Protein AF-A0A6N8RBA4-F1 (afdb_monomer)

Sequence (200 aa):
YPRETNPRLAKDNVVYFPNTASCGTATAVSVPCMFSDMPREHYKEELAQHQEGVLDIIQRAGINVLWNDNDGGCKGACDRVPHQNVTALNLPGQCINGECYDEVLFHGLEEYINNLQGDGVIVLHTIGSHGPTYYNRYPPQFRKFTPTCDTNEIQTCSKEQLVNTYDNTLVYVDYIVDKAINLLKEHQDKFTTSLVYLSD

Organism: Escherichia coli (NCBI:txid562)

Secondary structure (DSSP, 8-state):
--S-S-TTTTTTTPPP-SS---S-SSHHHHHHHHTSSS-GGG--HHHHHHS--HHHHHHHTT-EEEEEE-SS--TTTTTTS-EEESGGG--TTTEETTEE-GGGGGTTHHHHHHH--S-EEEEEE--TT-SS-GGGSS-GGG--S-S---SS-GGGS-HHHHHHHHHHHHHHHHHHHHHHHHHHHHTTTT----------

Radius of gyration: 17.67 Å; Cα contacts (8 Å, |Δi|>4): 271; chains: 1; bounding box: 44×35×50 Å

Mean predicted aligned error: 2.71 Å

InterPro domains:
  IPR000917 Sulfatase, N-terminal [PF00884] (1-200)
  IPR017850 Alkaline-phosphatase-like, core domain superfamily [G3DSA:3.40.720.10] (1-200)
  IPR017850 Alkaline-phosphatase-like, core domain superfamily [SSF53649] (8-200)
  IPR040423 Phosphoethanolamine transferase [PTHR30443] (1-200)
  IPR058130 Phosphoethanolamine transferase, C-terminal domain [cd16017] (1-200)

Structure (mmCIF, N/CA/C/O backbone):
data_AF-A0A6N8RBA4-F1
#
_entry.id   AF-A0A6N8RBA4-F1
#
loop_
_atom_site.group_PDB
_atom_site.id
_atom_site.type_symbol
_atom_site.label_atom_id
_atom_site.label_alt_id
_atom_site.label_comp_id
_atom_site.label_asym_id
_atom_site.label_entity_id
_atom_site.label_seq_id
_atom_site.pdbx_PDB_ins_code
_atom_site.Cartn_x
_atom_site.Cartn_y
_atom_site.Cartn_z
_atom_site.occupancy
_atom_site.B_iso_or_equiv
_atom_site.auth_seq_id
_atom_site.auth_comp_id
_atom_site.auth_asym_id
_atom_site.auth_atom_id
_atom_site.pdbx_PDB_model_num
ATOM 1 N N . TYR A 1 1 ? 6.307 -19.235 -6.650 1.00 92.00 1 TYR A N 1
ATOM 2 C CA . TYR A 1 1 ? 7.234 -18.222 -7.186 1.00 92.00 1 TYR A CA 1
ATOM 3 C C . TYR A 1 1 ? 8.638 -18.540 -6.655 1.00 92.00 1 TYR A C 1
ATOM 5 O O . TYR A 1 1 ? 8.717 -18.877 -5.483 1.00 92.00 1 TYR A O 1
ATOM 13 N N . PRO A 1 2 ? 9.696 -18.602 -7.492 1.00 94.69 2 PRO A N 1
ATOM 14 C CA . PRO A 1 2 ? 10.969 -19.242 -7.120 1.00 94.69 2 PRO A CA 1
ATOM 15 C C . PRO A 1 2 ? 11.991 -18.339 -6.407 1.00 94.69 2 PRO A C 1
ATOM 17 O O . PRO A 1 2 ? 12.973 -18.858 -5.886 1.00 94.69 2 PRO A O 1
ATOM 20 N N . ARG A 1 3 ? 11.811 -17.012 -6.419 1.00 97.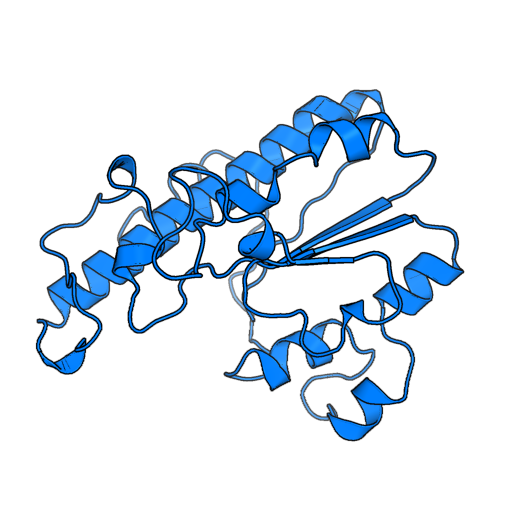38 3 ARG A N 1
ATOM 21 C CA . ARG A 1 3 ? 12.713 -16.064 -5.745 1.00 97.38 3 ARG A CA 1
ATOM 22 C C . ARG A 1 3 ? 12.170 -15.729 -4.357 1.00 97.38 3 ARG A C 1
ATOM 24 O O . ARG A 1 3 ? 10.961 -15.718 -4.146 1.00 97.38 3 ARG A O 1
ATOM 31 N N . GLU A 1 4 ? 13.064 -15.440 -3.421 1.00 96.12 4 GLU A N 1
ATOM 32 C CA . GLU A 1 4 ? 12.705 -15.063 -2.052 1.00 96.12 4 GLU A CA 1
ATOM 33 C C . GLU A 1 4 ? 12.344 -13.568 -1.992 1.00 96.12 4 GLU A C 1
ATOM 35 O O . GLU A 1 4 ? 13.164 -12.725 -1.636 1.00 96.12 4 GLU A O 1
ATOM 40 N N . THR A 1 5 ? 11.123 -13.224 -2.409 1.00 98.19 5 THR A N 1
ATOM 41 C CA . THR A 1 5 ? 10.611 -11.840 -2.378 1.00 98.19 5 THR A CA 1
ATOM 42 C C . THR A 1 5 ? 9.957 -11.455 -1.057 1.00 98.19 5 THR A C 1
ATOM 44 O O . THR A 1 5 ? 9.697 -10.279 -0.843 1.00 98.19 5 THR A O 1
ATOM 47 N N . ASN A 1 6 ? 9.706 -12.418 -0.168 1.00 97.31 6 ASN A N 1
ATOM 48 C CA . ASN A 1 6 ? 9.100 -12.210 1.148 1.00 97.31 6 ASN A CA 1
ATOM 49 C C . ASN A 1 6 ? 9.911 -12.837 2.310 1.00 97.31 6 ASN A C 1
ATOM 51 O O . ASN A 1 6 ? 9.374 -13.634 3.087 1.00 97.31 6 ASN A O 1
ATOM 55 N N . PRO A 1 7 ? 11.220 -12.531 2.429 1.00 97.00 7 PRO A N 1
ATOM 56 C CA . PRO A 1 7 ? 12.115 -13.176 3.396 1.00 97.00 7 PRO A CA 1
ATOM 57 C C . PRO A 1 7 ? 11.769 -12.913 4.872 1.00 97.00 7 PRO A C 1
ATOM 59 O O . PRO A 1 7 ? 12.229 -13.664 5.739 1.00 97.00 7 PRO A O 1
ATOM 62 N N . ARG A 1 8 ? 11.030 -11.840 5.197 1.00 97.69 8 ARG A N 1
ATOM 63 C CA . ARG A 1 8 ? 10.613 -11.539 6.579 1.00 97.69 8 ARG A CA 1
ATOM 64 C C . ARG A 1 8 ? 9.319 -12.252 6.911 1.00 97.69 8 ARG A C 1
ATOM 66 O O . ARG A 1 8 ? 9.304 -13.031 7.859 1.00 97.69 8 ARG A O 1
ATOM 73 N N . LEU A 1 9 ? 8.305 -12.121 6.056 1.00 96.94 9 LEU A N 1
ATOM 74 C CA . LEU A 1 9 ? 7.016 -12.782 6.258 1.00 96.94 9 LEU A CA 1
ATOM 75 C C . LEU A 1 9 ? 7.130 -14.310 6.249 1.00 96.94 9 LEU A C 1
ATOM 77 O O . LEU A 1 9 ? 6.339 -14.979 6.900 1.00 96.94 9 LEU A O 1
ATOM 81 N N . ALA A 1 10 ? 8.130 -14.881 5.569 1.00 95.25 10 ALA A N 1
ATOM 82 C CA . ALA A 1 10 ? 8.431 -16.313 5.648 1.00 95.25 10 ALA A CA 1
ATOM 83 C C . ALA A 1 10 ? 8.860 -16.783 7.056 1.00 95.25 10 ALA A C 1
ATOM 85 O O . ALA A 1 10 ? 8.836 -17.981 7.339 1.00 95.25 10 ALA A O 1
ATOM 86 N N . LYS A 1 11 ? 9.289 -15.857 7.923 1.00 95.12 11 LYS A N 1
ATOM 87 C CA . LYS A 1 11 ? 9.672 -16.104 9.323 1.00 95.12 11 LYS A CA 1
ATOM 88 C C . LYS A 1 11 ? 8.569 -15.710 10.298 1.00 95.12 11 LYS A C 1
ATOM 90 O O . LYS A 1 11 ? 8.560 -16.209 11.422 1.00 95.12 11 LYS A O 1
ATOM 95 N N . ASP A 1 12 ? 7.660 -14.834 9.883 1.00 90.25 12 ASP A N 1
ATOM 96 C CA . ASP A 1 12 ? 6.448 -14.556 10.635 1.00 90.25 12 ASP A CA 1
ATOM 97 C C . ASP A 1 12 ? 5.459 -15.720 10.502 1.00 90.25 12 ASP A C 1
ATOM 99 O O . ASP A 1 12 ? 5.331 -16.360 9.461 1.00 90.25 12 ASP A O 1
ATOM 103 N N . ASN A 1 13 ? 4.719 -16.003 11.573 1.00 87.88 13 ASN A N 1
ATOM 104 C CA . ASN A 1 13 ? 3.683 -17.038 11.585 1.00 87.88 13 ASN A CA 1
ATOM 105 C C . ASN A 1 13 ? 2.392 -16.536 10.904 1.00 87.88 13 ASN A C 1
ATOM 107 O O . ASN A 1 13 ? 1.333 -16.474 11.531 1.00 87.88 13 ASN A O 1
ATOM 111 N N . VAL A 1 14 ? 2.497 -16.098 9.646 1.00 94.81 14 VAL A N 1
ATOM 112 C CA . VAL A 1 14 ? 1.386 -15.528 8.873 1.00 94.81 14 VAL A CA 1
ATOM 113 C C . VAL A 1 14 ? 0.521 -16.608 8.232 1.00 94.81 14 VAL A C 1
ATOM 115 O O . VAL A 1 14 ? 0.998 -17.663 7.813 1.00 94.81 14 VAL A O 1
ATOM 118 N N . VAL A 1 15 ? -0.770 -16.312 8.094 1.00 96.88 15 VAL A N 1
ATOM 119 C CA . VAL A 1 15 ? -1.691 -17.129 7.298 1.00 96.88 15 VAL A CA 1
ATOM 120 C C . VAL A 1 15 ? -1.706 -16.592 5.871 1.00 96.88 15 VAL A C 1
ATOM 122 O O . VAL A 1 15 ? -2.072 -15.443 5.636 1.00 96.88 15 VAL A O 1
ATOM 125 N N . TYR A 1 16 ? -1.312 -17.432 4.915 1.00 95.19 16 TYR A N 1
ATOM 126 C CA . TYR A 1 16 ? -1.309 -17.095 3.494 1.00 95.19 16 TYR A CA 1
ATOM 127 C C . TYR A 1 16 ? -2.542 -17.662 2.784 1.00 95.19 16 TYR A C 1
ATOM 129 O O . TYR A 1 16 ? -2.864 -18.844 2.923 1.00 95.19 16 TYR A O 1
ATOM 137 N N . PHE A 1 17 ? -3.197 -16.827 1.977 1.00 96.88 17 PHE A N 1
ATOM 138 C CA . PHE A 1 17 ? -4.353 -17.197 1.165 1.00 96.88 17 PHE A CA 1
ATOM 139 C C . PHE A 1 17 ? -3.925 -17.306 -0.310 1.00 96.88 17 PHE A C 1
ATOM 141 O O . PHE A 1 17 ? -3.845 -16.288 -0.993 1.00 96.88 17 PHE A O 1
ATOM 148 N N . PRO A 1 18 ? -3.635 -18.517 -0.829 1.00 94.81 18 PRO A N 1
ATOM 149 C CA . PRO A 1 18 ? -3.075 -18.690 -2.176 1.00 94.81 18 PRO A CA 1
ATOM 150 C C . PRO A 1 18 ? -4.083 -18.465 -3.310 1.00 94.81 18 PRO A C 1
ATOM 152 O O . PRO A 1 18 ? -3.683 -18.305 -4.458 1.00 94.81 18 PRO A O 1
ATOM 155 N N . ASN A 1 19 ? -5.382 -18.496 -3.000 1.00 96.81 19 ASN A N 1
ATOM 156 C CA . ASN A 1 19 ? -6.466 -18.405 -3.975 1.00 96.81 19 ASN A CA 1
ATOM 157 C C . ASN A 1 19 ? -7.300 -17.153 -3.700 1.00 96.81 19 ASN A C 1
ATOM 159 O O . ASN A 1 19 ? -8.379 -17.231 -3.114 1.00 96.81 19 ASN A O 1
ATOM 163 N N . THR A 1 20 ? -6.779 -16.000 -4.103 1.00 96.06 20 THR A N 1
ATOM 164 C CA . THR A 1 20 ? -7.435 -14.696 -3.968 1.00 96.06 20 THR A CA 1
ATOM 165 C C . THR A 1 20 ? -7.491 -13.997 -5.322 1.00 96.06 20 THR A C 1
ATOM 167 O O . THR A 1 20 ? -6.645 -14.215 -6.189 1.00 96.06 20 THR A O 1
ATOM 170 N N . ALA A 1 21 ? -8.529 -13.191 -5.527 1.00 97.00 21 ALA A N 1
ATOM 171 C CA . ALA A 1 21 ? -8.721 -12.404 -6.737 1.00 97.00 21 ALA A CA 1
ATOM 172 C C . ALA A 1 21 ? -9.244 -11.020 -6.357 1.00 97.00 21 ALA A C 1
ATOM 174 O O . ALA A 1 21 ? -10.076 -10.901 -5.456 1.00 97.00 21 ALA A O 1
ATOM 175 N N . SER A 1 22 ? -8.760 -9.997 -7.053 1.00 97.50 22 SER A N 1
ATOM 176 C CA . SER A 1 22 ? -9.191 -8.617 -6.870 1.00 97.50 22 SER A CA 1
ATOM 177 C C . SER A 1 22 ? -10.611 -8.378 -7.394 1.00 97.50 22 SER A C 1
ATOM 179 O O . SER A 1 22 ? -11.145 -9.127 -8.225 1.00 97.50 22 SER A O 1
ATOM 181 N N . CYS A 1 23 ? -11.227 -7.290 -6.923 1.00 95.56 23 CYS A N 1
ATOM 182 C CA . CYS A 1 23 ? -12.476 -6.786 -7.489 1.00 95.56 23 CYS A CA 1
ATOM 183 C C . CYS A 1 23 ? -12.288 -6.305 -8.938 1.00 95.56 23 CYS A C 1
ATOM 185 O O . CYS A 1 23 ? -13.117 -6.598 -9.800 1.00 95.56 23 CYS A O 1
ATOM 187 N N . GLY A 1 24 ? -11.201 -5.580 -9.209 1.00 95.69 24 GLY A N 1
ATOM 188 C CA . GLY A 1 24 ? -10.881 -5.014 -10.514 1.00 95.69 24 GLY A CA 1
ATOM 189 C C . GLY A 1 24 ? -9.382 -5.037 -10.804 1.00 95.69 24 GLY A C 1
ATOM 190 O O . GLY A 1 24 ? -8.616 -5.754 -10.171 1.00 95.69 24 GLY A O 1
ATOM 191 N N . THR A 1 25 ? -8.963 -4.270 -11.807 1.00 96.06 25 THR A N 1
ATOM 192 C CA . THR A 1 25 ? -7.551 -4.155 -12.226 1.00 96.06 25 THR A CA 1
ATOM 193 C C . THR A 1 25 ? -7.039 -2.719 -12.135 1.00 96.06 25 THR A C 1
ATOM 195 O O . THR A 1 25 ? -6.064 -2.362 -12.792 1.00 96.06 25 THR A O 1
ATOM 198 N N . ALA A 1 26 ? -7.765 -1.867 -11.415 1.00 95.50 26 ALA A N 1
ATOM 199 C CA . ALA A 1 26 ? -7.447 -0.465 -11.220 1.00 95.50 26 ALA A CA 1
ATOM 200 C C . ALA A 1 26 ? -7.889 -0.058 -9.820 1.00 95.50 26 ALA A C 1
ATOM 202 O O . ALA A 1 26 ? -9.012 -0.366 -9.414 1.00 95.50 26 ALA A O 1
ATOM 203 N N . THR A 1 27 ? -7.051 0.710 -9.135 1.00 94.06 27 THR A N 1
ATOM 204 C CA . THR A 1 27 ? -7.286 1.176 -7.766 1.00 94.06 27 THR A CA 1
ATOM 205 C C . THR A 1 27 ? -8.629 1.888 -7.616 1.00 94.06 27 THR A C 1
ATOM 207 O O . THR A 1 27 ? -9.357 1.645 -6.660 1.00 94.06 27 THR A O 1
ATOM 210 N N . ALA A 1 28 ? -9.014 2.704 -8.607 1.00 94.88 28 ALA A N 1
ATOM 211 C CA . ALA A 1 28 ? -10.299 3.411 -8.634 1.00 94.88 28 ALA A CA 1
ATOM 212 C C . ALA A 1 28 ? -11.530 2.480 -8.614 1.00 94.88 28 ALA A C 1
ATOM 214 O O . ALA A 1 28 ? -12.600 2.892 -8.183 1.00 94.88 28 ALA A O 1
ATOM 215 N N . VAL A 1 29 ? -11.379 1.225 -9.048 1.00 95.25 29 VAL A N 1
ATOM 216 C CA . VAL A 1 29 ? -12.437 0.205 -9.005 1.00 95.25 29 VAL A CA 1
ATOM 217 C C . VAL A 1 29 ? -12.282 -0.678 -7.771 1.00 95.25 29 VAL A C 1
ATOM 219 O O . VAL A 1 29 ? -13.249 -0.924 -7.052 1.00 95.25 29 VAL A O 1
ATOM 222 N N . SER A 1 30 ? -11.068 -1.172 -7.528 1.00 97.56 30 SER A N 1
ATOM 223 C CA . SER A 1 30 ? -10.809 -2.172 -6.497 1.00 97.56 30 SER A CA 1
ATOM 224 C C . SER A 1 30 ? -10.957 -1.627 -5.082 1.00 97.56 30 SER A C 1
ATOM 226 O O . SER A 1 30 ? -11.578 -2.297 -4.257 1.00 97.56 30 SER A O 1
ATOM 228 N N . VAL A 1 31 ? -10.446 -0.421 -4.801 1.00 97.94 31 VAL A N 1
ATOM 229 C CA . VAL A 1 31 ? -10.492 0.161 -3.450 1.00 97.94 31 VAL A CA 1
ATOM 230 C C . VAL A 1 31 ? -11.934 0.417 -3.005 1.00 97.94 31 VAL A C 1
ATOM 232 O O . VAL A 1 31 ? -12.330 -0.123 -1.975 1.00 97.94 31 VAL A O 1
ATOM 235 N N . PRO A 1 32 ? -12.799 1.121 -3.755 1.00 97.31 32 PRO A N 1
ATOM 236 C CA . PRO A 1 32 ? -14.159 1.326 -3.265 1.00 97.31 32 PRO A CA 1
ATOM 237 C C . PRO A 1 32 ? -14.971 0.020 -3.246 1.00 97.31 32 PRO A C 1
ATOM 239 O O . PRO A 1 32 ? -15.822 -0.145 -2.377 1.00 97.31 32 PRO A O 1
ATOM 242 N N . CYS A 1 33 ? -14.675 -0.948 -4.126 1.00 98.00 33 CYS A N 1
ATOM 243 C CA . CYS A 1 33 ? -15.303 -2.273 -4.090 1.00 98.00 33 CYS A CA 1
ATOM 244 C C . CYS A 1 33 ? -14.999 -3.038 -2.799 1.00 98.00 33 CYS A C 1
ATOM 246 O O . CYS A 1 33 ? -15.934 -3.493 -2.141 1.00 98.00 33 CYS A O 1
ATOM 248 N N . MET A 1 34 ? -13.726 -3.147 -2.399 1.00 97.38 34 MET A N 1
ATOM 249 C CA . MET A 1 34 ? -13.339 -3.924 -1.211 1.00 97.38 34 MET A CA 1
ATOM 250 C C . MET A 1 34 ? -13.846 -3.323 0.109 1.00 97.38 34 MET A C 1
ATOM 252 O O . MET A 1 34 ? -13.993 -4.049 1.088 1.00 97.38 34 MET A O 1
ATOM 256 N N . PHE A 1 35 ? -14.129 -2.016 0.133 1.00 97.94 35 PHE A N 1
ATOM 257 C CA . PHE A 1 35 ? -14.721 -1.330 1.285 1.00 97.94 35 PHE A CA 1
ATOM 258 C C . PHE A 1 35 ? -16.253 -1.199 1.196 1.00 97.94 35 PHE A C 1
ATOM 260 O O . PHE A 1 35 ? -16.872 -0.683 2.129 1.00 97.94 35 PHE A O 1
ATOM 267 N N . SER A 1 36 ? -16.878 -1.671 0.113 1.00 97.44 36 SER A N 1
ATOM 268 C CA . SER A 1 36 ? -18.338 -1.714 -0.040 1.00 97.44 36 SER A CA 1
ATOM 269 C C . SER A 1 36 ? -18.948 -2.997 0.538 1.00 97.44 36 SER A C 1
ATOM 271 O O . SER A 1 36 ? -18.246 -3.941 0.894 1.00 97.44 36 SER A O 1
ATOM 273 N N . ASP A 1 37 ? -20.277 -3.051 0.596 1.00 95.38 37 ASP A N 1
ATOM 274 C CA . ASP A 1 37 ? -21.047 -4.260 0.904 1.00 95.38 37 ASP A CA 1
ATOM 275 C C . ASP A 1 37 ? -21.366 -5.111 -0.345 1.00 95.38 37 ASP A C 1
ATOM 277 O O . ASP A 1 37 ? -22.054 -6.132 -0.252 1.00 95.38 37 ASP A O 1
ATOM 281 N N . MET A 1 38 ? -20.876 -4.707 -1.523 1.00 96.81 38 MET A N 1
ATOM 282 C CA . MET A 1 38 ? -21.200 -5.345 -2.795 1.00 96.81 38 MET A CA 1
ATOM 283 C C . MET A 1 38 ? -20.166 -6.412 -3.174 1.00 96.81 38 MET A C 1
ATOM 285 O O . MET A 1 38 ? -18.966 -6.135 -3.204 1.00 96.81 38 MET A O 1
ATOM 289 N N . PRO A 1 39 ? -20.595 -7.624 -3.572 1.00 95.75 39 PRO A N 1
ATOM 290 C CA . PRO A 1 39 ? -19.689 -8.582 -4.188 1.00 95.75 39 PRO A CA 1
ATOM 291 C C . PRO A 1 39 ? -19.252 -8.088 -5.572 1.00 95.75 39 PRO A C 1
ATOM 293 O O . PRO A 1 39 ? -20.011 -7.415 -6.271 1.00 95.75 39 PRO A O 1
ATOM 296 N N . ARG A 1 40 ? -18.060 -8.509 -6.015 1.00 95.50 40 ARG A N 1
ATOM 297 C CA . ARG A 1 40 ? -17.453 -8.124 -7.304 1.00 95.50 40 ARG A CA 1
ATOM 298 C C . ARG A 1 40 ? -18.422 -8.154 -8.493 1.00 95.50 40 ARG A C 1
ATOM 300 O O . ARG A 1 40 ? -18.436 -7.227 -9.291 1.00 95.50 40 ARG A O 1
ATOM 307 N N . GLU A 1 41 ? -19.230 -9.207 -8.620 1.00 96.50 41 GLU A N 1
ATOM 308 C CA . GLU A 1 41 ? -20.160 -9.391 -9.752 1.00 96.50 41 GLU A CA 1
ATOM 309 C C . GLU A 1 41 ? -21.308 -8.368 -9.791 1.00 96.50 41 GLU A C 1
ATOM 311 O O . GLU A 1 41 ? -21.966 -8.207 -10.820 1.00 96.50 41 GLU A O 1
ATOM 316 N N . HIS A 1 42 ? -21.567 -7.681 -8.678 1.00 95.94 42 HIS A N 1
ATOM 317 C CA . HIS A 1 42 ? -22.654 -6.713 -8.533 1.00 95.94 42 HIS A CA 1
ATOM 318 C C . HIS A 1 42 ? -22.171 -5.334 -8.081 1.00 95.94 42 HIS A C 1
ATOM 320 O O . HIS A 1 42 ? -22.999 -4.474 -7.782 1.00 95.94 42 HIS A O 1
ATOM 326 N N . TYR A 1 43 ? -20.856 -5.114 -8.061 1.00 97.31 43 TYR A N 1
ATOM 327 C CA . TYR A 1 43 ? -20.273 -3.831 -7.712 1.00 97.31 43 TYR A CA 1
ATOM 328 C C . TYR A 1 43 ? -20.719 -2.739 -8.693 1.00 97.31 43 TYR A C 1
ATOM 330 O O . TYR A 1 43 ? -20.658 -2.905 -9.915 1.00 97.31 43 TYR A O 1
ATOM 338 N N . LYS A 1 44 ? -21.168 -1.608 -8.143 1.00 96.12 44 LYS A N 1
ATOM 339 C CA . LYS A 1 44 ? -21.574 -0.414 -8.889 1.00 96.12 44 LYS A CA 1
ATOM 340 C C . LYS A 1 44 ? -20.899 0.805 -8.281 1.00 96.12 44 LYS A C 1
ATOM 342 O O . LYS A 1 44 ? -21.229 1.194 -7.165 1.00 96.12 44 LYS A O 1
ATOM 347 N N . GLU A 1 45 ? -20.001 1.422 -9.038 1.00 92.69 45 GLU A N 1
ATOM 348 C CA . GLU A 1 45 ? -19.208 2.569 -8.583 1.00 92.69 45 GLU A CA 1
ATOM 349 C C . GLU A 1 45 ? -20.079 3.739 -8.107 1.00 92.69 45 GLU A C 1
ATOM 351 O O . GLU A 1 45 ? -19.900 4.224 -6.993 1.00 92.69 45 GLU A O 1
ATOM 356 N N . GLU A 1 46 ? -21.084 4.131 -8.897 1.00 93.25 46 GLU A N 1
ATOM 357 C CA . GLU A 1 46 ? -22.002 5.214 -8.521 1.00 93.25 46 GLU A CA 1
ATOM 358 C C . GLU A 1 46 ? -22.713 4.921 -7.197 1.00 93.25 46 GLU A C 1
ATOM 360 O O . GLU A 1 46 ? -22.858 5.810 -6.362 1.00 93.25 46 GLU A O 1
ATOM 365 N N . LEU A 1 47 ? -23.128 3.672 -6.969 1.00 94.94 47 LEU A N 1
ATOM 366 C CA . LEU A 1 47 ? -23.797 3.300 -5.726 1.00 94.94 47 LEU A CA 1
ATOM 367 C C . LEU A 1 47 ? -22.822 3.325 -4.544 1.00 94.94 47 LEU A C 1
ATOM 369 O O . LEU A 1 47 ? -23.172 3.877 -3.506 1.00 94.94 47 LEU A O 1
ATOM 373 N N . ALA A 1 48 ? -21.601 2.803 -4.711 1.00 94.56 48 ALA A N 1
ATOM 374 C CA . ALA A 1 48 ? -20.568 2.802 -3.671 1.00 94.56 48 ALA A CA 1
ATOM 375 C C . ALA A 1 48 ? -20.267 4.216 -3.142 1.00 94.56 48 ALA A C 1
ATOM 377 O O . ALA A 1 48 ? -20.051 4.398 -1.947 1.00 94.56 48 ALA A O 1
ATOM 378 N N . GLN A 1 49 ? -20.315 5.228 -4.012 1.00 92.00 49 GLN A N 1
ATOM 379 C CA . GLN A 1 49 ? -20.102 6.628 -3.632 1.00 92.00 49 GLN A CA 1
ATOM 380 C C . GLN A 1 49 ? -21.265 7.229 -2.820 1.00 92.00 49 GLN A C 1
ATOM 382 O O . GLN A 1 49 ? -21.057 8.180 -2.066 1.00 92.00 49 GLN A O 1
ATOM 387 N N . HIS A 1 50 ? -22.476 6.676 -2.938 1.00 94.50 50 HIS A N 1
ATOM 388 C CA . HIS A 1 50 ? -23.707 7.225 -2.352 1.00 94.50 50 HIS A CA 1
ATOM 389 C C . HIS A 1 50 ? -24.279 6.387 -1.200 1.00 94.50 50 HIS A C 1
ATOM 391 O O . HIS A 1 50 ? -25.374 6.680 -0.716 1.00 94.50 50 HIS A O 1
ATOM 397 N N . GLN A 1 51 ? -23.559 5.361 -0.747 1.00 95.06 51 GLN A N 1
ATOM 398 C CA . GLN A 1 51 ? -23.955 4.536 0.390 1.00 95.06 51 GLN A CA 1
ATOM 399 C C . GLN A 1 51 ? -22.807 4.354 1.384 1.00 95.06 51 GLN A C 1
ATOM 401 O O . GLN A 1 51 ? -21.641 4.602 1.073 1.00 95.06 51 GLN A O 1
ATOM 406 N N . GLU A 1 52 ? -23.157 3.929 2.595 1.00 96.38 52 GLU A N 1
ATOM 407 C CA . GLU A 1 52 ? -22.180 3.589 3.625 1.00 96.38 52 GLU A CA 1
ATOM 408 C C . GLU A 1 52 ? -21.372 2.350 3.216 1.00 96.38 52 GLU A C 1
ATOM 410 O O . GLU A 1 52 ? -21.929 1.345 2.776 1.00 96.38 52 GLU A O 1
ATOM 415 N N . GLY A 1 53 ? -20.056 2.432 3.383 1.00 97.00 53 GLY A N 1
ATOM 416 C CA . GLY A 1 53 ? -19.140 1.304 3.312 1.00 97.00 53 GLY A CA 1
ATOM 417 C C . GLY A 1 53 ? -18.803 0.764 4.701 1.00 97.00 53 GLY A C 1
ATOM 418 O O . GLY A 1 53 ? -19.304 1.222 5.732 1.00 97.00 53 GLY A O 1
ATOM 419 N N . VAL A 1 54 ? -17.899 -0.210 4.747 1.00 97.94 54 VAL A N 1
ATOM 420 C CA . VAL A 1 54 ? -17.523 -0.885 5.996 1.00 97.94 54 VAL A CA 1
ATOM 421 C C . VAL A 1 54 ? -16.913 0.073 7.028 1.00 97.94 54 VAL A C 1
ATOM 423 O O . VAL A 1 54 ? -17.202 -0.058 8.216 1.00 97.94 54 VAL A O 1
ATOM 426 N N . LEU A 1 55 ? -16.136 1.078 6.603 1.00 98.31 55 LEU A N 1
ATOM 427 C CA . LEU A 1 55 ? -15.519 2.046 7.522 1.00 98.31 55 LEU A CA 1
ATOM 428 C C . LEU A 1 55 ? -16.549 2.981 8.167 1.00 98.31 55 LEU A C 1
ATOM 430 O O . LEU A 1 55 ? -16.423 3.296 9.350 1.00 98.31 55 LEU A O 1
ATOM 434 N N . ASP A 1 56 ? -17.601 3.358 7.434 1.00 98.06 56 ASP A N 1
ATOM 435 C CA . ASP A 1 56 ? -18.718 4.136 7.979 1.00 98.06 56 ASP A CA 1
ATOM 436 C C . ASP A 1 56 ? -19.428 3.358 9.094 1.00 98.06 56 ASP A C 1
ATOM 438 O O . ASP A 1 56 ? -19.705 3.888 10.173 1.00 98.06 56 ASP A O 1
ATOM 442 N N . ILE A 1 57 ? -19.690 2.070 8.846 1.00 98.19 57 ILE A N 1
ATOM 443 C CA . ILE A 1 57 ? -20.377 1.182 9.788 1.00 98.19 57 ILE A CA 1
ATOM 444 C C . ILE A 1 57 ? -19.520 0.952 11.039 1.00 98.19 57 ILE A C 1
ATOM 446 O O . ILE A 1 57 ? -20.044 1.050 12.150 1.00 98.19 57 ILE A O 1
ATOM 450 N N . ILE A 1 58 ? -18.219 0.689 10.870 1.00 98.19 58 ILE A N 1
ATOM 451 C CA . ILE A 1 58 ? -17.255 0.512 11.969 1.00 98.19 58 ILE A CA 1
ATOM 452 C C . ILE A 1 58 ? -17.213 1.767 12.848 1.00 98.19 58 ILE A C 1
ATOM 454 O O . ILE A 1 58 ? -17.384 1.672 14.064 1.00 98.19 58 ILE A O 1
ATOM 458 N N . GLN A 1 59 ? -17.068 2.946 12.239 1.00 98.06 59 GLN A N 1
ATOM 459 C CA . GLN A 1 59 ? -17.040 4.208 12.973 1.00 98.06 59 GLN A CA 1
ATOM 460 C C . GLN A 1 59 ? -18.353 4.469 13.719 1.00 98.06 59 GLN A C 1
ATOM 462 O O . GLN A 1 59 ? -18.347 4.834 14.895 1.00 98.06 59 GLN A O 1
ATOM 467 N N . ARG A 1 60 ? -19.500 4.244 13.066 1.00 98.00 60 ARG A N 1
ATOM 468 C CA . ARG A 1 60 ? -20.820 4.407 13.694 1.00 98.00 60 ARG A CA 1
ATOM 469 C C . ARG A 1 60 ? -21.035 3.448 14.867 1.00 98.00 60 ARG A C 1
ATOM 471 O O . ARG A 1 60 ? -21.756 3.794 15.799 1.00 98.00 60 ARG A O 1
ATOM 478 N N . ALA A 1 61 ? -20.410 2.272 14.840 1.00 98.19 61 ALA A N 1
ATOM 479 C CA . ALA A 1 61 ? -20.425 1.321 15.949 1.00 98.19 61 ALA A CA 1
ATOM 480 C C . ALA A 1 61 ? -19.557 1.758 17.150 1.00 98.19 61 ALA A C 1
ATOM 482 O O . ALA A 1 61 ? -19.549 1.069 18.168 1.00 98.19 61 ALA A O 1
ATOM 483 N N . GLY A 1 62 ? -18.863 2.898 17.062 1.00 97.88 62 GLY A N 1
ATOM 484 C CA . GLY A 1 62 ? -18.038 3.453 18.137 1.00 97.88 62 GLY A CA 1
ATOM 485 C C . GLY A 1 62 ? -16.577 3.001 18.110 1.00 97.88 62 GLY A C 1
ATOM 486 O O . GLY A 1 62 ? -15.856 3.264 19.069 1.00 97.88 62 GLY A O 1
ATOM 487 N N . ILE A 1 63 ? -16.136 2.336 17.039 1.00 98.56 63 ILE A N 1
ATOM 488 C CA . ILE A 1 63 ? -14.736 1.946 16.836 1.00 98.56 63 ILE A CA 1
ATOM 489 C C . ILE A 1 63 ? -14.003 3.108 16.163 1.00 98.56 63 ILE A C 1
ATOM 491 O O . ILE A 1 63 ? -14.496 3.691 15.198 1.00 98.56 63 ILE A O 1
ATOM 495 N N . ASN A 1 64 ? -12.813 3.449 16.650 1.00 98.50 64 ASN A N 1
ATOM 496 C CA . ASN A 1 64 ? -12.014 4.515 16.052 1.00 98.50 64 ASN A CA 1
ATOM 497 C C . ASN A 1 64 ? -11.509 4.090 14.669 1.00 98.50 64 ASN A C 1
ATOM 499 O O . ASN A 1 64 ? -11.028 2.970 14.501 1.00 98.50 64 ASN A O 1
ATOM 503 N N . VAL A 1 65 ? -11.565 4.989 13.689 1.00 98.50 65 VAL A N 1
ATOM 504 C CA . VAL A 1 65 ? -11.043 4.736 12.342 1.00 98.50 65 VAL A CA 1
ATOM 505 C C . VAL A 1 65 ? -9.987 5.779 11.995 1.00 98.50 65 VAL A C 1
ATOM 507 O O . VAL A 1 65 ? -10.175 6.965 12.267 1.00 98.50 65 VAL A O 1
ATOM 510 N N . LEU A 1 66 ? -8.888 5.333 11.389 1.00 98.56 66 LEU A N 1
ATOM 511 C CA . LEU A 1 66 ? -7.875 6.193 10.782 1.00 98.56 66 LEU A CA 1
ATOM 512 C C . LEU A 1 66 ? -7.454 5.628 9.425 1.00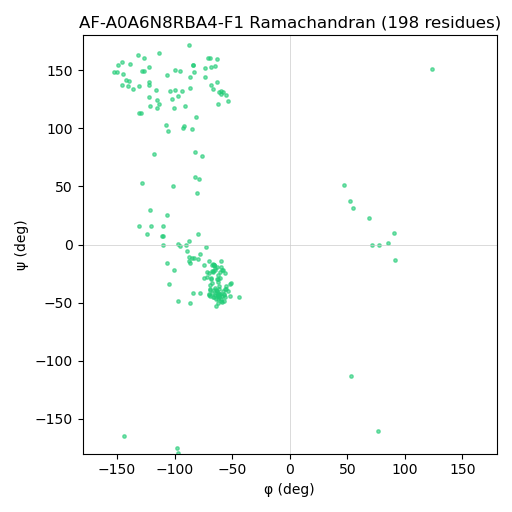 98.56 66 LEU A C 1
ATOM 514 O O . LEU A 1 66 ? -7.141 4.445 9.319 1.00 98.56 66 LEU A O 1
ATOM 518 N N . TRP A 1 67 ? -7.384 6.480 8.406 1.00 98.81 67 TRP A N 1
ATOM 519 C CA . TRP A 1 67 ? -6.799 6.144 7.109 1.00 98.81 67 TRP A CA 1
ATOM 520 C C . TRP A 1 67 ? -5.545 6.977 6.831 1.00 98.81 67 TRP A C 1
ATOM 522 O O . TRP A 1 67 ? -5.617 8.197 6.681 1.00 98.81 67 TRP A O 1
ATOM 532 N N . ASN A 1 68 ? -4.403 6.313 6.690 1.00 98.69 68 ASN A N 1
ATOM 533 C CA . ASN A 1 68 ? -3.156 6.913 6.229 1.00 98.69 68 ASN A CA 1
ATOM 534 C C . ASN A 1 68 ? -2.965 6.575 4.751 1.00 98.69 68 ASN A C 1
ATOM 536 O O . ASN A 1 68 ? -2.835 5.404 4.395 1.00 98.69 68 ASN A O 1
ATOM 540 N N . ASP A 1 69 ? -2.947 7.594 3.897 1.00 98.62 69 ASP A N 1
ATOM 541 C CA . ASP A 1 69 ? -2.835 7.428 2.450 1.00 98.62 69 ASP A CA 1
ATOM 542 C C . ASP A 1 69 ? -1.435 7.764 1.927 1.00 98.62 69 ASP A C 1
ATOM 544 O O . ASP A 1 69 ? -0.893 8.825 2.255 1.00 98.62 69 ASP A O 1
ATOM 548 N N . ASN A 1 70 ? -0.879 6.877 1.096 1.00 98.56 70 ASN A N 1
ATOM 549 C CA . ASN A 1 70 ? 0.337 7.116 0.322 1.00 98.56 70 ASN A CA 1
ATOM 550 C C . ASN A 1 70 ? 0.201 6.740 -1.173 1.00 98.56 70 ASN A C 1
ATOM 552 O O . ASN A 1 70 ? 1.207 6.635 -1.863 1.00 98.56 70 ASN A O 1
ATOM 556 N N . ASP A 1 71 ? -1.017 6.557 -1.695 1.00 97.12 71 ASP A N 1
ATOM 557 C CA . ASP A 1 71 ? -1.277 6.072 -3.070 1.00 97.12 71 ASP A CA 1
ATOM 558 C C . ASP A 1 71 ? -2.116 7.072 -3.901 1.00 97.12 71 ASP A C 1
ATOM 560 O O . ASP A 1 71 ? -2.932 6.745 -4.770 1.00 97.12 71 ASP A O 1
ATOM 564 N N . GLY A 1 72 ? -1.972 8.361 -3.595 1.00 91.62 72 GLY A N 1
ATOM 565 C CA . GLY A 1 72 ? -2.671 9.424 -4.321 1.00 91.62 72 GLY A CA 1
ATOM 566 C C . GLY A 1 72 ? -4.189 9.437 -4.099 1.00 91.62 72 GLY A C 1
ATOM 567 O O . GLY A 1 72 ? -4.926 9.962 -4.935 1.00 91.62 72 GLY A O 1
ATOM 568 N N . GLY A 1 73 ? -4.669 8.871 -2.989 1.00 94.94 73 GLY A N 1
ATOM 569 C CA . GLY A 1 73 ? -6.034 9.000 -2.489 1.00 94.94 73 GLY A CA 1
ATOM 570 C C . GLY A 1 73 ? -6.767 7.674 -2.281 1.00 94.94 73 GLY A C 1
ATOM 571 O O . GLY A 1 73 ? -6.608 6.713 -3.034 1.00 94.94 73 GLY A O 1
ATOM 572 N N . CYS A 1 74 ? -7.698 7.676 -1.328 1.00 96.69 74 CYS A N 1
ATOM 573 C CA . CYS A 1 74 ? -8.510 6.519 -0.939 1.00 96.69 74 CYS A CA 1
ATOM 574 C C . CYS A 1 74 ? -9.701 6.228 -1.869 1.00 96.69 74 CYS A C 1
ATOM 576 O O . CYS A 1 74 ? -10.568 5.419 -1.543 1.00 96.69 74 CYS A O 1
ATOM 578 N N . LYS A 1 75 ? -9.775 6.918 -3.016 1.00 96.69 75 LYS A N 1
ATOM 579 C CA . LYS A 1 75 ? -10.796 6.727 -4.061 1.00 96.69 75 LYS A CA 1
ATOM 580 C C . LYS A 1 75 ? -12.247 6.846 -3.540 1.00 96.69 75 LYS A C 1
ATOM 582 O O . LYS A 1 75 ? -13.147 6.196 -4.054 1.00 96.69 75 LYS A O 1
ATOM 587 N N . GLY A 1 76 ? -12.472 7.670 -2.515 1.00 95.94 76 GLY A N 1
ATOM 588 C CA . GLY A 1 76 ? -13.781 7.883 -1.886 1.00 95.94 76 GLY A CA 1
ATOM 589 C C . GLY A 1 76 ? -14.085 6.970 -0.692 1.00 95.94 76 GLY A C 1
ATOM 590 O O . GLY A 1 76 ? -14.998 7.255 0.078 1.00 95.94 76 GLY A O 1
ATOM 591 N N . ALA A 1 77 ? -13.311 5.897 -0.483 1.00 97.12 77 ALA A N 1
ATOM 592 C CA . ALA A 1 77 ? -13.565 4.926 0.587 1.00 97.12 77 ALA A CA 1
ATOM 593 C C . ALA A 1 77 ? -13.348 5.497 2.002 1.00 97.12 77 ALA A C 1
ATOM 595 O O . ALA A 1 77 ? -13.898 4.970 2.968 1.00 97.12 77 ALA A O 1
ATOM 596 N N . CYS A 1 78 ? -12.555 6.566 2.131 1.00 97.69 78 CYS A N 1
ATOM 597 C CA . CYS A 1 78 ? -12.202 7.184 3.410 1.00 97.69 78 CYS A CA 1
ATOM 598 C C . CYS A 1 78 ? -12.827 8.570 3.644 1.00 97.69 78 CYS A C 1
ATOM 600 O O . CYS A 1 78 ? -12.619 9.147 4.709 1.00 97.69 78 CYS A O 1
ATOM 602 N N . ASP A 1 79 ? -13.613 9.103 2.701 1.00 96.75 79 ASP A N 1
ATOM 603 C CA . ASP A 1 79 ? -14.085 10.502 2.718 1.00 96.75 79 ASP A CA 1
ATOM 604 C C . ASP A 1 79 ? -14.895 10.873 3.975 1.00 96.75 79 ASP A C 1
ATOM 606 O O . ASP A 1 79 ? -15.013 12.046 4.330 1.00 96.75 79 ASP A O 1
ATOM 610 N N . ARG A 1 80 ? -15.465 9.872 4.655 1.00 97.00 80 ARG A N 1
ATOM 611 C CA . ARG A 1 80 ? -16.370 10.019 5.807 1.00 97.00 80 ARG A CA 1
ATOM 612 C C . ARG A 1 80 ? -15.768 9.560 7.143 1.00 97.00 80 ARG A C 1
ATOM 614 O O . ARG A 1 80 ? -16.464 9.537 8.160 1.00 97.00 80 ARG A O 1
ATOM 621 N N . VAL A 1 81 ? -14.479 9.227 7.164 1.00 98.12 81 VAL A N 1
ATOM 622 C CA . VAL A 1 81 ? -13.729 8.855 8.377 1.00 98.12 81 VAL A CA 1
ATOM 623 C C . VAL A 1 81 ? -12.464 9.713 8.510 1.00 98.12 81 VAL A C 1
ATOM 625 O O . VAL A 1 81 ? -12.026 10.297 7.515 1.00 98.12 81 VAL A O 1
ATOM 628 N N . PRO A 1 82 ? -11.852 9.834 9.705 1.00 98.25 82 PRO A N 1
ATOM 629 C CA . PRO A 1 82 ? -10.564 10.499 9.856 1.00 98.25 82 PRO A CA 1
ATOM 630 C C . PRO A 1 82 ? -9.517 9.908 8.909 1.00 98.25 82 PRO A C 1
ATOM 632 O O . PRO A 1 82 ? -9.243 8.707 8.922 1.00 98.25 82 PRO A O 1
ATOM 635 N N . HIS A 1 83 ? -8.925 10.762 8.083 1.00 98.25 83 HIS A N 1
ATOM 636 C CA . HIS A 1 83 ? -7.933 10.360 7.098 1.00 98.25 83 HIS A CA 1
ATOM 637 C C . HIS A 1 83 ? -6.880 11.446 6.904 1.00 98.25 83 HIS A C 1
ATOM 639 O O . HIS A 1 83 ? -7.118 12.626 7.169 1.00 98.25 83 HIS A O 1
ATOM 645 N N . GLN A 1 84 ? -5.709 11.043 6.421 1.00 97.81 84 GLN A N 1
ATOM 646 C CA . GLN A 1 84 ? -4.619 11.947 6.085 1.00 97.81 84 GLN A CA 1
ATOM 647 C C . GLN A 1 84 ? -3.884 11.492 4.826 1.00 97.81 84 GLN A C 1
ATOM 649 O O . GLN A 1 84 ? -3.641 10.304 4.618 1.00 97.81 84 GLN A O 1
ATOM 654 N N . ASN A 1 85 ? -3.494 12.468 4.007 1.00 97.75 85 ASN A N 1
ATOM 655 C CA . ASN A 1 85 ? -2.557 12.267 2.911 1.00 97.75 85 ASN A CA 1
ATOM 656 C C . ASN A 1 85 ? -1.134 12.387 3.468 1.00 97.75 85 ASN A C 1
ATOM 658 O O . ASN A 1 85 ? -0.631 13.492 3.680 1.00 97.75 85 ASN A O 1
ATOM 662 N N . VAL A 1 86 ? -0.500 11.247 3.724 1.00 97.75 86 VAL A N 1
ATOM 663 C CA . VAL A 1 86 ? 0.833 11.189 4.330 1.00 97.75 86 VAL A CA 1
ATOM 664 C C . VAL A 1 86 ? 1.911 11.576 3.317 1.00 97.75 86 VAL A C 1
ATOM 666 O O . VAL A 1 86 ? 2.912 12.187 3.691 1.00 97.75 86 VAL A O 1
ATOM 669 N N . THR A 1 87 ? 1.683 11.330 2.023 1.00 97.00 87 THR A N 1
ATOM 670 C CA . THR A 1 87 ? 2.561 11.807 0.942 1.00 97.00 87 THR A CA 1
ATOM 671 C C . THR A 1 87 ? 2.734 13.329 0.987 1.00 97.00 87 THR A C 1
ATOM 673 O O . THR A 1 87 ? 3.836 13.841 0.786 1.00 97.00 87 THR A O 1
ATOM 676 N N . ALA A 1 88 ? 1.670 14.071 1.320 1.00 97.19 88 ALA A N 1
ATOM 677 C CA . ALA A 1 88 ? 1.689 15.533 1.388 1.00 97.19 88 ALA A CA 1
ATOM 678 C C . ALA A 1 88 ? 2.595 16.096 2.499 1.00 97.19 88 ALA A C 1
ATOM 680 O O . ALA A 1 88 ? 2.982 17.264 2.429 1.00 97.19 88 ALA A O 1
ATOM 681 N N . LEU A 1 89 ? 2.978 15.282 3.492 1.00 96.25 89 LEU A N 1
ATOM 682 C CA . LEU A 1 89 ? 3.955 15.678 4.513 1.00 96.25 89 LEU A CA 1
ATOM 683 C C . LEU A 1 89 ? 5.358 15.878 3.924 1.00 96.25 89 LEU A C 1
ATOM 685 O O . LEU A 1 89 ? 6.164 16.593 4.516 1.00 96.25 89 LEU A O 1
ATOM 689 N N . ASN A 1 90 ? 5.644 15.255 2.771 1.00 96.31 90 ASN A N 1
ATOM 690 C CA . ASN A 1 90 ? 6.899 15.377 2.031 1.00 96.31 90 ASN A CA 1
ATOM 691 C C . ASN A 1 90 ? 8.141 15.222 2.933 1.00 96.31 90 ASN A C 1
ATOM 693 O O . ASN A 1 90 ? 9.031 16.079 2.964 1.00 96.31 90 ASN A O 1
ATOM 697 N N . LEU A 1 91 ? 8.163 14.142 3.722 1.00 96.44 91 LEU A N 1
ATOM 698 C CA . LEU A 1 91 ? 9.189 13.922 4.738 1.00 96.44 91 LEU A CA 1
ATOM 699 C C . LEU A 1 91 ? 10.594 13.861 4.099 1.00 96.44 91 LEU A C 1
ATOM 701 O O . LEU A 1 91 ? 10.793 13.137 3.113 1.00 96.44 91 LEU A O 1
ATOM 705 N N . PRO A 1 92 ? 11.593 14.583 4.647 1.00 95.12 92 PRO A N 1
ATOM 706 C CA . PRO A 1 92 ? 12.933 14.631 4.070 1.00 95.12 92 PRO A CA 1
ATOM 707 C C . PRO A 1 92 ? 13.548 13.240 3.881 1.00 95.12 92 PRO A C 1
ATOM 709 O O . PRO A 1 92 ? 13.607 12.438 4.811 1.00 95.12 92 PRO A O 1
ATOM 712 N N . GLY A 1 93 ? 14.031 12.964 2.668 1.00 94.56 93 GLY A N 1
ATOM 713 C CA . GLY A 1 93 ? 14.679 11.693 2.323 1.00 94.56 93 GLY A CA 1
ATOM 714 C C . GLY A 1 93 ? 13.729 10.513 2.092 1.00 94.56 93 GLY A C 1
ATOM 715 O O . GLY A 1 93 ? 14.209 9.430 1.771 1.00 94.56 93 GLY A O 1
ATOM 716 N N . GLN A 1 94 ? 12.414 10.712 2.217 1.00 96.81 94 GLN A N 1
ATOM 717 C CA . GLN A 1 94 ? 11.412 9.663 2.003 1.00 96.81 94 GLN A CA 1
ATOM 718 C C . GLN A 1 94 ? 10.629 9.822 0.697 1.00 96.81 94 GLN A C 1
ATOM 720 O O . GLN A 1 94 ? 9.978 8.875 0.263 1.0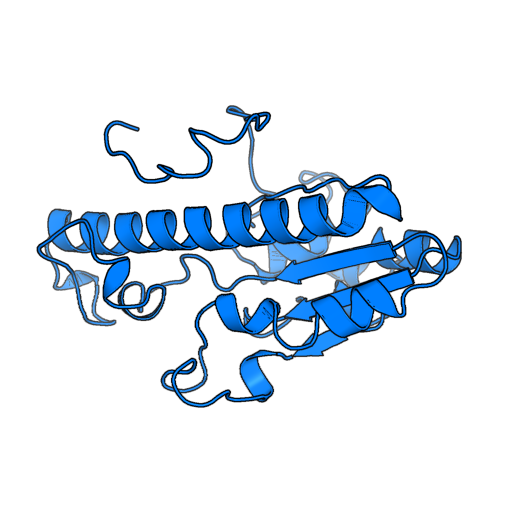0 96.81 94 GLN A O 1
ATOM 725 N N . CYS A 1 95 ? 10.689 11.001 0.072 1.00 97.00 95 CYS A N 1
ATOM 726 C CA . CYS A 1 95 ? 9.862 11.347 -1.078 1.00 97.00 95 CYS A CA 1
ATOM 727 C C . CYS A 1 95 ? 10.696 11.738 -2.304 1.00 97.00 95 CYS A C 1
ATOM 729 O O . CYS A 1 95 ? 11.709 12.432 -2.202 1.00 97.00 95 CYS A O 1
ATOM 731 N N . ILE A 1 96 ? 10.250 11.287 -3.475 1.00 94.31 96 ILE A N 1
ATOM 732 C CA . ILE A 1 96 ? 10.853 11.493 -4.789 1.00 94.31 96 ILE A CA 1
ATOM 733 C C . ILE A 1 96 ? 9.750 12.000 -5.719 1.00 94.31 96 ILE A C 1
ATOM 735 O O . ILE A 1 96 ? 8.822 11.270 -6.047 1.00 94.31 96 ILE A O 1
ATOM 739 N N . ASN A 1 97 ? 9.862 13.252 -6.169 1.00 90.56 97 ASN A N 1
ATOM 740 C CA . ASN A 1 97 ? 8.948 13.858 -7.148 1.00 90.56 97 ASN A CA 1
ATOM 741 C C . ASN A 1 97 ? 7.451 13.746 -6.789 1.00 90.56 97 ASN A C 1
ATOM 743 O O . ASN A 1 97 ? 6.617 13.568 -7.672 1.00 90.56 97 ASN A O 1
ATOM 747 N N . GLY A 1 98 ? 7.108 13.870 -5.504 1.00 91.31 98 GLY A N 1
ATOM 748 C CA . GLY A 1 98 ? 5.719 13.815 -5.035 1.00 91.31 98 GLY A CA 1
ATOM 749 C C . GLY A 1 98 ? 5.178 12.408 -4.764 1.00 91.31 98 GLY A C 1
ATOM 750 O O . GLY A 1 98 ? 4.032 12.298 -4.354 1.00 91.31 98 GLY A O 1
ATOM 751 N N . GLU A 1 99 ? 5.984 11.358 -4.934 1.00 96.12 99 GLU A N 1
ATOM 752 C CA . GLU A 1 99 ? 5.706 10.001 -4.446 1.00 96.12 99 GLU A CA 1
ATOM 753 C C . GLU A 1 99 ? 6.614 9.717 -3.244 1.00 96.12 99 GLU A C 1
ATOM 755 O O . GLU A 1 99 ? 7.759 10.169 -3.230 1.00 96.12 99 GLU A O 1
ATOM 760 N N . CYS A 1 100 ? 6.158 8.959 -2.249 1.00 98.25 100 CYS A N 1
ATOM 761 C CA . CYS A 1 100 ? 6.981 8.614 -1.088 1.00 98.25 100 CYS A CA 1
ATOM 762 C C . CYS A 1 100 ? 7.108 7.102 -0.918 1.00 98.25 100 CYS A C 1
ATOM 764 O O . CYS A 1 100 ? 6.224 6.342 -1.313 1.00 98.25 100 CYS A O 1
ATOM 766 N N . TYR A 1 101 ? 8.204 6.660 -0.307 1.00 98.62 101 TYR A N 1
ATOM 767 C CA . TYR A 1 101 ? 8.312 5.286 0.165 1.00 98.62 101 TYR A CA 1
ATOM 768 C C . TYR A 1 101 ? 7.262 5.020 1.249 1.00 98.62 101 TYR A C 1
ATOM 770 O O . TYR A 1 101 ? 7.056 5.855 2.124 1.00 98.62 101 TYR A O 1
ATOM 778 N N . ASP A 1 102 ? 6.642 3.840 1.237 1.00 98.75 102 ASP A N 1
ATOM 779 C CA . ASP A 1 102 ? 5.543 3.483 2.150 1.00 98.75 102 ASP A CA 1
ATOM 780 C C . ASP A 1 102 ? 5.897 3.523 3.642 1.00 98.75 102 ASP A C 1
ATOM 782 O O . ASP A 1 102 ? 5.011 3.573 4.492 1.00 98.75 102 ASP A O 1
ATOM 786 N N . GLU A 1 103 ? 7.181 3.580 3.995 1.00 98.25 103 GLU A N 1
ATOM 787 C CA . GLU A 1 103 ? 7.612 3.807 5.374 1.00 98.25 103 GLU A CA 1
ATOM 788 C C . GLU A 1 103 ? 7.079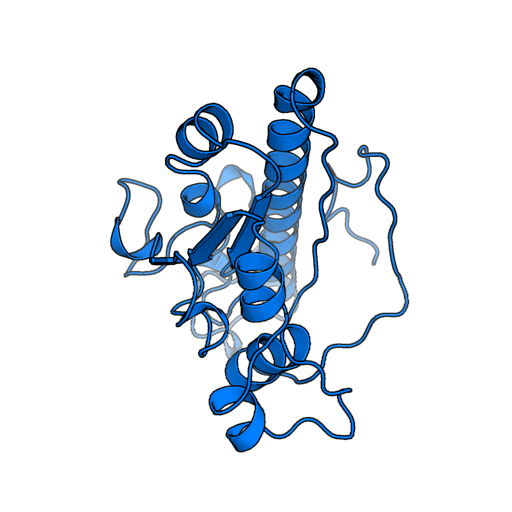 5.124 5.970 1.00 98.25 103 GLU A C 1
ATOM 790 O O . GLU A 1 103 ? 6.934 5.213 7.192 1.00 98.25 103 GLU A O 1
ATOM 795 N N . VAL A 1 104 ? 6.70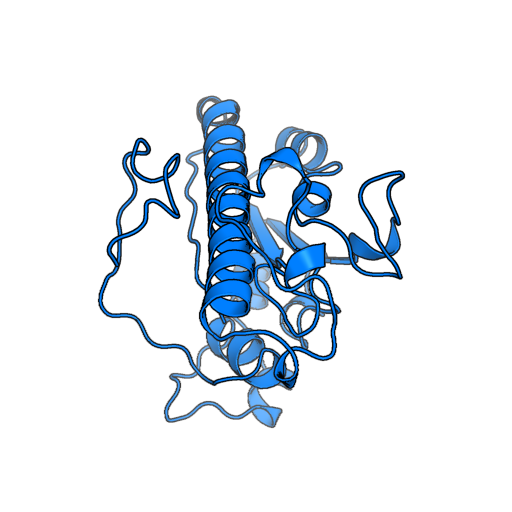5 6.112 5.142 1.00 98.44 104 VAL A N 1
ATOM 796 C CA . VAL A 1 104 ? 6.053 7.341 5.626 1.00 98.44 104 VAL A CA 1
ATOM 797 C C . VAL A 1 104 ? 4.728 7.071 6.336 1.00 98.44 104 VAL A C 1
ATOM 799 O O . VAL A 1 104 ? 4.398 7.812 7.256 1.00 98.44 104 VAL A O 1
ATOM 802 N N . LEU A 1 105 ? 4.003 5.999 5.988 1.00 98.75 105 LEU A N 1
ATOM 803 C CA . LEU A 1 105 ? 2.694 5.653 6.567 1.00 98.75 105 LEU A CA 1
ATOM 804 C C . LEU A 1 105 ? 2.735 5.419 8.085 1.00 98.75 105 LEU A C 1
ATOM 806 O O . LEU A 1 105 ? 1.699 5.489 8.746 1.00 98.75 105 LEU A O 1
ATOM 810 N N . PHE A 1 106 ? 3.926 5.165 8.634 1.00 98.44 106 PHE A N 1
ATOM 811 C CA . PHE A 1 106 ? 4.167 4.965 10.063 1.00 98.44 106 PHE A CA 1
ATOM 812 C C . PHE A 1 106 ? 4.466 6.268 10.819 1.00 98.44 106 PHE A C 1
ATOM 814 O O . PHE A 1 106 ? 4.595 6.252 12.043 1.00 98.44 106 PHE A O 1
ATOM 821 N N . HIS A 1 107 ? 4.599 7.403 10.128 1.00 97.56 107 HIS A N 1
ATOM 822 C CA . HIS A 1 107 ? 4.872 8.688 10.764 1.00 97.56 107 HIS A CA 1
ATOM 823 C C . HIS A 1 107 ? 3.726 9.094 11.704 1.00 97.56 107 HIS A C 1
ATOM 825 O O . HIS A 1 107 ? 2.579 9.208 11.282 1.00 97.56 107 HIS A O 1
ATOM 831 N N . GLY A 1 108 ? 4.039 9.291 12.990 1.00 96.62 108 GLY A N 1
ATOM 832 C CA . GLY A 1 108 ? 3.056 9.635 14.029 1.00 96.62 108 GLY A CA 1
ATOM 833 C C . GLY A 1 108 ? 2.105 8.496 14.425 1.00 96.62 108 GLY A C 1
ATOM 834 O O . GLY A 1 108 ? 1.265 8.680 15.303 1.00 96.62 108 GLY A O 1
ATOM 835 N N . LEU A 1 109 ? 2.232 7.311 13.816 1.00 97.44 109 LEU A N 1
ATOM 836 C CA . LEU A 1 109 ? 1.299 6.206 14.035 1.00 97.44 109 LEU A CA 1
ATOM 837 C C . LEU A 1 109 ? 1.411 5.612 15.447 1.00 97.44 109 LEU A C 1
ATOM 839 O O . LEU A 1 109 ? 0.397 5.305 16.067 1.00 97.44 109 LEU A O 1
ATOM 843 N N . GLU A 1 110 ? 2.625 5.504 15.984 1.00 96.44 110 GLU A N 1
ATOM 844 C CA . GLU A 1 110 ? 2.860 5.027 17.354 1.00 96.44 110 GLU A CA 1
ATOM 845 C C . GLU A 1 110 ? 2.218 5.958 18.398 1.00 96.44 110 GLU A C 1
ATOM 847 O O . GLU A 1 110 ? 1.535 5.510 19.318 1.00 96.44 110 GLU A O 1
ATOM 852 N N . GLU A 1 111 ? 2.358 7.276 18.222 1.00 97.25 111 GLU A N 1
ATOM 853 C CA . GLU A 1 111 ? 1.712 8.269 19.086 1.00 97.25 111 GLU A CA 1
ATOM 854 C C . GLU A 1 111 ? 0.181 8.167 19.017 1.00 97.25 111 GLU A C 1
ATOM 856 O O . GLU A 1 111 ? -0.491 8.215 20.051 1.00 97.25 111 GLU A O 1
ATOM 861 N N . TYR A 1 112 ? -0.377 7.969 17.819 1.00 97.69 112 TYR A N 1
ATOM 862 C CA . TYR A 1 112 ? -1.810 7.741 17.645 1.00 97.69 112 TYR A CA 1
ATOM 863 C C . TYR A 1 112 ? -2.287 6.492 18.407 1.00 97.69 112 TYR A C 1
ATOM 865 O O . TYR A 1 112 ? -3.246 6.575 19.176 1.00 97.69 112 TYR A O 1
ATOM 873 N N . ILE A 1 113 ? -1.596 5.354 18.261 1.00 97.88 113 ILE A N 1
ATOM 874 C CA . ILE A 1 113 ? -1.956 4.090 18.932 1.00 97.88 113 ILE A CA 1
ATOM 875 C C . ILE A 1 113 ? -1.854 4.217 20.461 1.00 97.88 113 ILE A C 1
ATOM 877 O O . 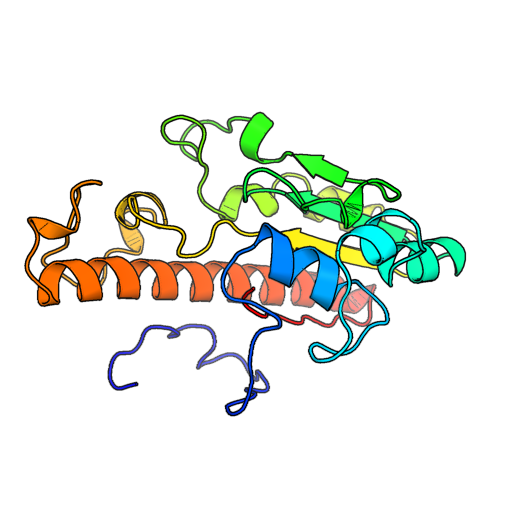ILE A 1 113 ? -2.730 3.749 21.198 1.00 97.88 113 ILE A O 1
ATOM 881 N N . ASN A 1 114 ? -0.825 4.901 20.963 1.00 96.75 114 ASN A N 1
ATOM 882 C CA . ASN A 1 114 ? -0.651 5.128 22.398 1.00 96.75 114 ASN A CA 1
ATOM 883 C C . ASN A 1 114 ? -1.811 5.932 23.004 1.00 96.75 114 ASN A C 1
ATOM 885 O O . ASN A 1 114 ? -2.292 5.599 24.093 1.00 96.75 114 ASN A O 1
ATOM 889 N N . ASN A 1 115 ? -2.316 6.926 22.270 1.00 96.88 115 ASN A N 1
ATOM 890 C CA . ASN A 1 115 ? -3.437 7.766 22.693 1.00 96.88 115 ASN A CA 1
ATOM 891 C C . ASN A 1 115 ? -4.820 7.152 22.418 1.00 96.88 115 ASN A C 1
ATOM 893 O O . ASN A 1 115 ? -5.816 7.633 22.967 1.00 96.88 115 ASN A O 1
ATOM 897 N N . LEU A 1 116 ? -4.892 6.077 21.629 1.00 97.00 116 LEU A N 1
ATOM 898 C CA . LEU A 1 116 ? -6.136 5.401 21.274 1.00 97.00 116 LEU A CA 1
ATOM 899 C C . LEU A 1 116 ? -6.897 4.920 22.521 1.00 97.00 116 LEU A C 1
ATOM 901 O O . LEU A 1 116 ? -6.323 4.277 23.411 1.00 97.00 116 LEU A O 1
ATOM 905 N N . GLN A 1 117 ? -8.196 5.230 22.561 1.00 94.25 117 GLN A N 1
ATOM 906 C CA . GLN A 1 117 ? -9.135 4.807 23.600 1.00 94.25 117 GLN A CA 1
ATOM 907 C C . GLN A 1 117 ? -10.174 3.860 22.996 1.00 94.25 117 GLN A C 1
ATOM 909 O O . GLN A 1 117 ? -10.915 4.257 22.099 1.00 94.25 117 GLN A O 1
ATOM 914 N N . GLY A 1 118 ? -10.256 2.633 23.511 1.00 96.25 118 GLY A N 1
ATOM 915 C CA . GLY A 1 118 ? -11.125 1.591 22.956 1.00 96.25 118 GLY A CA 1
ATOM 916 C C . GLY A 1 118 ? -10.565 0.963 21.678 1.00 96.25 118 GLY A C 1
ATOM 917 O O . GLY A 1 118 ? -9.366 1.043 21.411 1.00 96.25 118 GLY A O 1
ATOM 918 N N . ASP A 1 119 ? -11.443 0.324 20.909 1.00 98.19 119 ASP A N 1
ATOM 919 C CA . ASP A 1 119 ? -11.070 -0.405 19.696 1.00 98.19 119 ASP A CA 1
ATOM 920 C C . ASP A 1 119 ? -10.730 0.553 18.544 1.00 98.19 119 ASP A C 1
ATOM 922 O O . ASP A 1 119 ? -11.263 1.667 18.455 1.00 98.19 119 ASP A O 1
ATOM 926 N N . GLY A 1 120 ? -9.862 0.109 17.633 1.00 98.12 120 GLY A N 1
ATOM 927 C CA . GLY A 1 120 ? -9.470 0.890 16.465 1.00 98.12 120 GLY A CA 1
ATOM 928 C C . GLY A 1 120 ? -9.215 0.050 15.219 1.00 98.12 120 GLY A C 1
ATOM 929 O O . GLY A 1 120 ? -8.719 -1.072 15.296 1.00 98.12 120 GLY A O 1
ATOM 930 N N . VAL A 1 121 ? -9.528 0.633 14.064 1.00 98.56 121 VAL A N 1
ATOM 931 C CA . VAL A 1 121 ? -9.196 0.124 12.732 1.00 98.56 121 VAL A CA 1
ATOM 932 C C . VAL A 1 121 ? -8.369 1.181 12.015 1.00 98.56 121 VAL A C 1
ATOM 934 O O . VAL A 1 121 ? -8.823 2.301 11.790 1.00 98.56 121 VAL A O 1
ATOM 937 N N . ILE A 1 122 ? -7.142 0.815 11.657 1.00 98.75 122 ILE A N 1
ATOM 938 C CA . ILE A 1 122 ? -6.204 1.700 10.969 1.00 98.75 122 ILE A CA 1
ATOM 939 C C . ILE A 1 122 ? -5.928 1.120 9.586 1.00 98.75 122 ILE A C 1
ATOM 941 O O . ILE A 1 122 ? -5.510 -0.031 9.469 1.00 98.75 122 ILE A O 1
ATOM 945 N N . VAL A 1 123 ? -6.152 1.919 8.546 1.00 98.81 123 VAL A N 1
ATOM 946 C CA . VAL A 1 123 ? -5.839 1.566 7.160 1.00 98.81 123 VAL A CA 1
ATOM 947 C C . VAL A 1 123 ? -4.550 2.264 6.746 1.00 98.81 123 VAL A C 1
ATOM 949 O O . VAL A 1 123 ? -4.442 3.484 6.843 1.00 98.81 123 VAL A O 1
ATOM 952 N N . LEU A 1 124 ? -3.579 1.484 6.268 1.00 98.88 124 LEU A N 1
ATOM 953 C CA . LEU A 1 124 ? -2.354 1.979 5.642 1.00 98.88 124 LEU A CA 1
ATOM 954 C C . LEU A 1 124 ? -2.449 1.702 4.138 1.00 98.88 124 LEU A C 1
ATOM 956 O O . LEU A 1 124 ? -2.288 0.560 3.710 1.00 98.88 124 LEU A O 1
ATOM 960 N N . HIS A 1 125 ? -2.752 2.724 3.340 1.00 98.81 125 HIS A N 1
ATOM 961 C CA . HIS A 1 125 ? -2.912 2.587 1.894 1.00 98.81 125 HIS A CA 1
ATOM 962 C C . HIS A 1 125 ? -1.582 2.867 1.192 1.00 98.81 125 HIS A C 1
ATOM 964 O O . HIS A 1 125 ? -1.146 4.014 1.084 1.00 98.81 125 HIS A O 1
ATOM 970 N N . THR A 1 126 ? -0.910 1.792 0.787 1.00 98.75 126 THR A N 1
ATOM 971 C CA . THR A 1 126 ? 0.450 1.809 0.238 1.00 98.75 126 THR A CA 1
ATOM 972 C C . THR A 1 126 ? 0.470 2.048 -1.264 1.00 98.75 126 THR A C 1
ATOM 974 O O . THR A 1 126 ? -0.330 1.439 -1.968 1.00 98.75 126 THR A O 1
ATOM 977 N N . ILE A 1 127 ? 1.471 2.779 -1.763 1.00 98.50 127 ILE A N 1
ATOM 978 C CA . ILE A 1 127 ? 1.778 2.821 -3.204 1.00 98.50 127 ILE A CA 1
ATOM 979 C C . ILE A 1 127 ? 2.355 1.485 -3.699 1.00 98.50 127 ILE A C 1
ATOM 981 O O . ILE A 1 127 ? 2.277 1.143 -4.881 1.00 98.50 127 ILE A O 1
ATOM 985 N N . GLY A 1 128 ? 2.962 0.704 -2.799 1.00 98.38 128 GLY A N 1
ATOM 986 C CA . GLY A 1 128 ? 3.358 -0.678 -3.028 1.00 98.38 128 GLY A CA 1
ATOM 987 C C . GLY A 1 128 ? 4.223 -0.848 -4.273 1.00 98.38 128 GLY A C 1
ATOM 988 O O . GLY A 1 128 ? 5.361 -0.391 -4.341 1.00 98.38 128 GLY A O 1
ATOM 989 N N . SER A 1 129 ? 3.682 -1.539 -5.275 1.00 98.62 129 SER A N 1
ATOM 990 C CA . SER A 1 129 ? 4.398 -1.874 -6.513 1.00 98.62 129 SER A CA 1
ATOM 991 C C . SER A 1 129 ? 3.934 -1.052 -7.721 1.00 98.62 129 SER A C 1
ATOM 993 O O . SER A 1 129 ? 4.064 -1.519 -8.853 1.00 98.62 129 SER A O 1
ATOM 995 N N . HIS A 1 130 ? 3.384 0.150 -7.506 1.00 97.94 130 HIS A N 1
ATOM 996 C CA . HIS A 1 130 ? 2.861 0.999 -8.580 1.00 97.94 130 HIS A CA 1
ATOM 997 C C . HIS A 1 130 ? 3.945 1.361 -9.617 1.00 97.94 130 HIS A C 1
ATOM 999 O O . HIS A 1 130 ? 5.048 1.815 -9.284 1.00 97.94 130 HIS A O 1
ATOM 1005 N N . GLY A 1 131 ? 3.615 1.153 -10.896 1.00 97.38 131 GLY A N 1
ATOM 1006 C CA . GLY A 1 131 ? 4.457 1.477 -12.051 1.00 97.38 131 GLY A CA 1
ATOM 1007 C C . GLY A 1 131 ? 4.107 2.825 -12.701 1.00 97.38 131 GLY A C 1
ATOM 1008 O O . GLY A 1 131 ? 3.193 3.507 -12.256 1.00 97.38 131 GLY A O 1
ATOM 1009 N N . PRO A 1 132 ? 4.803 3.232 -13.775 1.00 97.69 132 PRO A N 1
ATOM 1010 C CA . PRO A 1 132 ? 5.960 2.563 -14.371 1.00 97.69 132 PRO A CA 1
ATOM 1011 C C . PRO A 1 132 ? 7.267 2.804 -13.595 1.00 97.69 132 PRO A C 1
ATOM 1013 O O . PRO A 1 132 ? 8.278 2.174 -13.885 1.00 97.69 132 PRO A O 1
ATOM 1016 N N . THR A 1 133 ? 7.272 3.687 -12.594 1.00 98.12 133 THR A N 1
ATOM 1017 C CA . THR A 1 133 ? 8.453 4.057 -11.798 1.00 98.12 133 THR A CA 1
ATOM 1018 C C . THR A 1 133 ? 8.778 3.037 -10.699 1.00 98.12 133 THR A C 1
ATOM 1020 O O . THR A 1 133 ? 9.111 3.416 -9.583 1.00 98.12 133 THR A O 1
ATOM 1023 N N . TYR A 1 134 ? 8.733 1.731 -10.994 1.00 98.69 134 TYR A N 1
ATOM 1024 C CA . TYR A 1 134 ? 8.962 0.659 -10.007 1.00 98.69 134 TYR A CA 1
ATOM 1025 C C . TYR A 1 134 ? 10.260 0.842 -9.196 1.00 98.69 134 TYR A C 1
ATOM 1027 O O . TYR A 1 134 ? 10.317 0.521 -8.014 1.00 98.69 134 TYR A O 1
ATOM 1035 N N . TYR A 1 135 ? 11.299 1.411 -9.812 1.00 98.38 135 TYR A N 1
ATOM 1036 C CA . TYR A 1 135 ? 12.590 1.698 -9.180 1.00 98.38 135 TYR A CA 1
ATOM 1037 C C . TYR A 1 135 ? 12.528 2.765 -8.068 1.00 98.38 135 TYR A C 1
ATOM 1039 O O . TYR A 1 135 ? 13.438 2.828 -7.249 1.00 98.38 135 TYR A O 1
ATOM 1047 N N . ASN A 1 136 ? 11.463 3.571 -8.011 1.00 98.00 136 ASN A N 1
ATOM 1048 C CA . ASN A 1 136 ? 11.191 4.528 -6.935 1.00 98.00 136 ASN A CA 1
ATOM 1049 C C . ASN A 1 136 ? 10.365 3.913 -5.789 1.00 98.00 136 ASN A C 1
ATOM 1051 O O . ASN A 1 136 ? 10.034 4.615 -4.836 1.00 98.00 136 ASN A O 1
ATOM 1055 N N . ARG A 1 137 ? 9.985 2.630 -5.866 1.00 98.50 137 ARG A N 1
ATOM 1056 C CA . ARG A 1 137 ? 9.166 1.971 -4.833 1.00 98.50 137 ARG A CA 1
ATOM 1057 C C . ARG A 1 137 ? 9.975 1.412 -3.675 1.00 98.50 137 ARG A C 1
ATOM 1059 O O . ARG A 1 137 ? 9.390 1.026 -2.675 1.00 98.50 137 ARG A O 1
ATOM 1066 N N . TYR A 1 138 ? 11.298 1.354 -3.790 1.00 98.62 138 TYR A N 1
ATOM 1067 C CA . TYR A 1 138 ? 12.147 0.762 -2.767 1.00 98.62 138 TYR A CA 1
ATOM 1068 C C . TYR A 1 138 ? 13.440 1.569 -2.562 1.00 98.62 138 TYR A C 1
ATOM 1070 O O . TYR A 1 138 ? 14.101 1.943 -3.533 1.00 98.62 138 TYR A O 1
ATOM 1078 N N . PRO A 1 139 ? 13.856 1.807 -1.308 1.00 97.50 139 PRO A N 1
ATOM 1079 C CA . PRO A 1 139 ? 15.170 2.367 -1.011 1.00 97.50 139 PRO A CA 1
ATOM 1080 C C . PRO A 1 139 ? 16.333 1.450 -1.454 1.00 97.50 139 PRO A C 1
ATOM 1082 O O . PRO A 1 139 ? 16.153 0.230 -1.566 1.00 97.50 139 PRO A O 1
ATOM 1085 N N . PRO A 1 140 ? 17.565 1.977 -1.628 1.00 97.12 140 PRO A N 1
ATOM 1086 C CA . PRO A 1 140 ? 18.708 1.216 -2.150 1.00 97.12 140 PRO A CA 1
ATOM 1087 C C . PRO A 1 140 ? 19.005 -0.112 -1.433 1.00 97.12 140 PRO A C 1
ATOM 1089 O O . PRO A 1 140 ? 19.394 -1.084 -2.078 1.00 97.12 140 PRO A O 1
ATOM 1092 N N . GLN A 1 141 ? 18.785 -0.201 -0.118 1.00 97.56 141 GLN A N 1
ATOM 1093 C CA . GLN A 1 141 ? 19.029 -1.415 0.675 1.00 97.56 141 GLN A CA 1
ATOM 1094 C C . GLN A 1 141 ? 18.105 -2.600 0.327 1.00 97.56 141 GLN A C 1
ATOM 1096 O O . GLN A 1 141 ? 18.420 -3.752 0.656 1.00 97.56 141 GLN A O 1
ATOM 1101 N N . PHE A 1 142 ? 16.992 -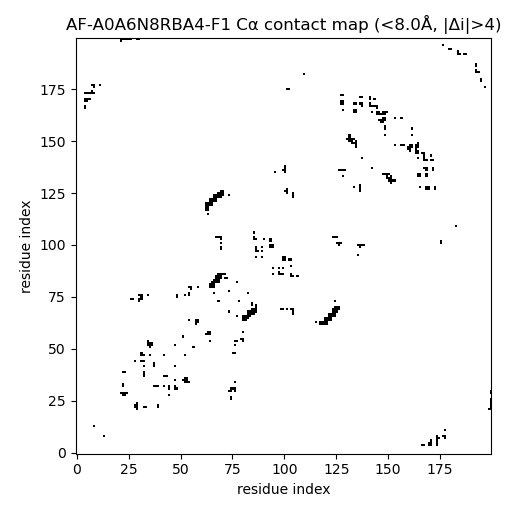2.335 -0.361 1.00 98.50 142 PHE A N 1
ATOM 1102 C CA . PHE A 1 142 ? 16.030 -3.335 -0.829 1.00 98.50 142 PHE A CA 1
ATOM 1103 C C . PHE A 1 142 ? 16.257 -3.749 -2.293 1.00 98.50 142 PHE A C 1
ATOM 1105 O O . PHE A 1 142 ? 15.572 -4.638 -2.789 1.00 98.50 142 PHE A O 1
ATOM 1112 N N . ARG A 1 143 ? 17.268 -3.188 -2.974 1.00 98.56 143 ARG A N 1
ATOM 1113 C CA . ARG A 1 143 ? 17.678 -3.575 -4.335 1.00 98.56 143 ARG A CA 1
ATOM 1114 C C . ARG A 1 143 ? 18.457 -4.897 -4.325 1.00 98.56 143 ARG A C 1
ATOM 1116 O O . ARG A 1 143 ? 19.684 -4.909 -4.409 1.00 98.56 143 ARG A O 1
ATOM 1123 N N . LYS A 1 144 ? 17.752 -6.018 -4.170 1.00 98.44 144 LYS A N 1
ATOM 1124 C CA . LYS A 1 144 ? 18.331 -7.371 -4.073 1.00 98.44 144 LYS A CA 1
ATOM 1125 C C . LYS A 1 144 ? 18.606 -8.001 -5.434 1.00 98.44 144 LYS A C 1
ATOM 1127 O O . LYS A 1 144 ? 19.656 -8.610 -5.620 1.00 98.44 144 LYS A O 1
ATOM 1132 N N . PHE A 1 145 ? 17.687 -7.844 -6.379 1.00 98.69 145 PHE A N 1
ATOM 1133 C CA . PHE A 1 145 ? 17.776 -8.424 -7.714 1.00 98.69 145 PHE A CA 1
ATOM 1134 C C . PHE A 1 145 ? 18.318 -7.387 -8.699 1.00 98.69 145 PHE A C 1
ATOM 1136 O O . PHE A 1 145 ? 17.822 -6.260 -8.766 1.00 98.69 145 PHE A O 1
ATOM 1143 N N . THR A 1 146 ? 19.358 -7.756 -9.450 1.00 98.44 146 THR A N 1
ATOM 1144 C CA . THR A 1 146 ? 20.046 -6.887 -10.416 1.00 98.44 146 THR A CA 1
ATOM 1145 C C . THR A 1 146 ? 20.385 -7.663 -11.695 1.00 98.44 146 THR A C 1
ATOM 1147 O O . THR A 1 146 ? 20.496 -8.889 -11.637 1.00 98.44 146 THR A O 1
ATOM 1150 N N . PRO A 1 147 ? 20.545 -6.989 -12.852 1.00 9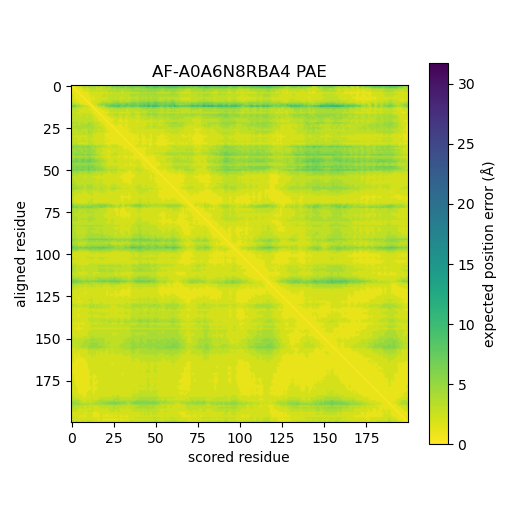8.50 147 PRO A N 1
ATOM 1151 C CA . PRO A 1 147 ? 20.358 -5.549 -13.095 1.00 98.50 147 PRO A CA 1
ATOM 1152 C C . PRO A 1 147 ? 18.881 -5.129 -13.017 1.00 98.50 147 PRO A C 1
ATOM 1154 O O . PRO A 1 147 ? 18.000 -5.975 -13.130 1.00 98.50 147 PRO A O 1
ATOM 1157 N N . THR A 1 148 ? 18.604 -3.837 -12.823 1.00 98.75 148 THR A N 1
ATOM 1158 C CA . THR A 1 148 ? 17.232 -3.287 -12.764 1.00 98.75 148 THR A CA 1
ATOM 1159 C C . THR A 1 148 ? 16.949 -2.356 -13.947 1.00 98.75 148 THR A C 1
ATOM 1161 O O . THR A 1 148 ? 17.854 -1.943 -14.677 1.00 98.75 148 THR A O 1
ATOM 1164 N N . CYS A 1 149 ? 15.667 -2.070 -14.146 1.00 98.69 149 CYS A N 1
ATOM 1165 C CA . CYS A 1 149 ? 15.110 -1.031 -15.003 1.00 98.69 149 CYS A CA 1
ATOM 1166 C C . CYS A 1 149 ? 14.875 0.255 -14.186 1.00 98.69 149 CYS A C 1
ATOM 1168 O O . CYS A 1 149 ? 13.880 0.344 -13.466 1.00 98.69 149 CYS A O 1
ATOM 1170 N N . ASP A 1 150 ? 15.787 1.227 -14.286 1.00 98.12 150 ASP A N 1
ATOM 1171 C CA . ASP A 1 150 ? 15.741 2.502 -13.545 1.00 98.12 150 ASP A CA 1
ATOM 1172 C C . ASP A 1 150 ? 15.236 3.650 -14.447 1.00 98.12 150 ASP A C 1
ATOM 1174 O O . ASP A 1 150 ? 15.882 4.684 -14.604 1.00 98.12 150 ASP A O 1
ATOM 1178 N N . THR A 1 151 ? 14.103 3.430 -15.117 1.00 97.88 151 THR A N 1
ATOM 1179 C CA . THR A 1 151 ? 13.436 4.400 -16.001 1.00 97.88 151 THR A CA 1
ATOM 1180 C C . THR A 1 151 ? 11.923 4.177 -15.983 1.00 97.88 151 THR A C 1
ATOM 1182 O O . THR A 1 151 ? 11.460 3.071 -15.707 1.00 97.88 151 THR A O 1
ATOM 1185 N N . ASN A 1 152 ? 11.141 5.219 -16.274 1.00 97.12 152 ASN A N 1
ATOM 1186 C CA . ASN A 1 152 ? 9.699 5.108 -16.507 1.00 97.12 152 ASN A CA 1
ATOM 1187 C C . ASN A 1 152 ? 9.364 4.603 -17.926 1.00 97.12 152 ASN A C 1
ATOM 1189 O O . ASN A 1 152 ? 8.234 4.191 -18.179 1.00 97.12 152 ASN A O 1
ATOM 1193 N N . GLU A 1 153 ? 10.334 4.577 -18.840 1.00 97.81 153 GLU A N 1
ATOM 1194 C CA . GLU A 1 153 ? 10.212 3.988 -20.178 1.00 97.81 153 GLU A CA 1
ATOM 1195 C C . GLU A 1 153 ? 10.437 2.465 -20.140 1.00 97.81 153 GLU A C 1
ATOM 1197 O O . GLU A 1 153 ? 11.337 1.928 -20.789 1.00 97.81 153 GLU A O 1
ATOM 1202 N N . ILE A 1 154 ? 9.631 1.750 -19.350 1.00 97.50 154 ILE A N 1
ATOM 1203 C CA . ILE A 1 154 ? 9.825 0.325 -19.019 1.00 97.50 154 ILE A CA 1
ATOM 1204 C C . ILE A 1 154 ? 9.910 -0.609 -20.235 1.00 97.50 154 ILE A C 1
ATOM 1206 O O . ILE A 1 154 ? 10.537 -1.664 -20.161 1.00 97.50 154 ILE A O 1
ATOM 1210 N N . GLN A 1 155 ? 9.332 -0.216 -21.372 1.00 97.38 155 GLN A N 1
ATOM 1211 C CA . GLN A 1 155 ? 9.399 -0.941 -22.642 1.00 97.38 155 GLN A CA 1
ATOM 1212 C C . GLN A 1 155 ? 10.813 -1.012 -23.243 1.00 97.38 155 GLN A C 1
ATOM 1214 O O . GLN A 1 155 ? 11.056 -1.822 -24.134 1.00 97.38 155 GLN A O 1
ATOM 1219 N N . THR A 1 156 ? 11.729 -0.151 -22.793 1.00 97.94 156 THR A N 1
ATOM 1220 C CA . THR A 1 156 ? 13.125 -0.105 -23.262 1.00 97.94 156 THR A CA 1
ATOM 1221 C C . THR A 1 156 ? 14.034 -1.067 -22.494 1.00 97.94 156 THR A C 1
ATOM 1223 O O . THR A 1 156 ? 15.132 -1.386 -22.951 1.00 97.94 156 THR A O 1
ATOM 1226 N N . CYS A 1 157 ? 13.576 -1.554 -21.341 1.00 98.50 157 CYS A N 1
ATOM 1227 C CA . CYS A 1 157 ? 14.308 -2.480 -20.494 1.00 98.50 157 CYS A CA 1
ATOM 1228 C C . CYS A 1 157 ? 14.119 -3.928 -20.947 1.00 98.50 157 CYS A C 1
ATOM 1230 O O . CYS A 1 157 ? 13.092 -4.304 -21.516 1.00 98.50 157 CYS A O 1
ATOM 1232 N N . SER A 1 158 ? 15.086 -4.788 -20.626 1.00 98.62 158 SER A N 1
ATOM 1233 C CA . SER A 1 158 ? 14.869 -6.224 -20.777 1.00 98.62 158 SER A CA 1
ATOM 1234 C C . SER A 1 158 ? 13.774 -6.705 -19.817 1.00 98.62 158 SER A C 1
ATOM 1236 O O . SER A 1 158 ? 13.573 -6.152 -18.731 1.00 98.62 158 SER A O 1
ATOM 1238 N N . LYS A 1 159 ? 13.091 -7.798 -20.181 1.00 98.44 159 LYS A N 1
ATOM 1239 C CA . LYS A 1 159 ? 12.122 -8.448 -19.286 1.00 98.44 159 LYS A CA 1
ATOM 1240 C C . LYS A 1 159 ? 12.754 -8.812 -17.940 1.00 98.44 159 LYS A C 1
ATOM 1242 O O . LYS A 1 159 ? 12.105 -8.681 -16.912 1.00 98.44 159 LYS A O 1
ATOM 1247 N N . GLU A 1 160 ? 14.010 -9.253 -17.945 1.00 98.62 160 GLU A N 1
ATOM 1248 C CA . GLU A 1 160 ? 14.745 -9.577 -16.722 1.00 98.62 160 GLU A CA 1
ATOM 1249 C C . GLU A 1 160 ? 14.953 -8.344 -15.840 1.00 98.62 160 GLU A C 1
ATOM 1251 O O . GLU A 1 160 ? 14.661 -8.408 -14.652 1.00 98.62 160 GLU A O 1
ATOM 1256 N N . GLN A 1 161 ? 15.385 -7.215 -16.412 1.00 98.75 161 GLN A N 1
ATOM 1257 C CA . GLN A 1 161 ? 15.541 -5.964 -15.668 1.00 98.75 161 GLN A CA 1
ATOM 1258 C C . GLN A 1 161 ? 14.225 -5.513 -15.042 1.00 98.75 161 GLN A C 1
ATOM 1260 O O . GLN A 1 161 ? 14.213 -5.121 -13.880 1.00 98.75 161 GLN A O 1
ATOM 1265 N N . LEU A 1 162 ? 13.127 -5.588 -15.798 1.00 98.75 162 LEU A N 1
ATOM 1266 C CA . LEU A 1 162 ? 11.809 -5.194 -15.313 1.00 98.75 162 LEU A CA 1
ATOM 1267 C C . LEU A 1 162 ? 11.314 -6.117 -14.191 1.00 98.75 162 LEU A C 1
ATOM 1269 O O . LEU A 1 162 ? 10.859 -5.626 -13.162 1.00 98.75 162 LEU A O 1
ATOM 1273 N N . VAL A 1 163 ? 11.453 -7.438 -14.356 1.00 98.69 163 VAL A N 1
ATOM 1274 C CA . VAL A 1 163 ? 11.103 -8.418 -13.314 1.00 98.69 163 VAL A CA 1
ATOM 1275 C C . VAL A 1 163 ? 11.972 -8.212 -12.075 1.00 98.69 163 VAL A C 1
ATOM 1277 O O . VAL A 1 163 ? 11.440 -8.174 -10.978 1.00 98.69 163 VAL A O 1
ATOM 1280 N N . ASN A 1 164 ? 13.280 -7.991 -12.222 1.00 98.88 164 ASN A N 1
ATOM 1281 C CA . ASN A 1 164 ? 14.165 -7.694 -11.095 1.00 98.88 164 ASN A CA 1
ATOM 1282 C C . ASN A 1 164 ? 13.751 -6.408 -10.357 1.00 98.88 164 ASN A C 1
ATOM 1284 O O . ASN A 1 164 ? 13.747 -6.394 -9.128 1.00 98.88 164 ASN A O 1
ATOM 1288 N N . THR A 1 165 ? 13.394 -5.335 -11.078 1.00 98.88 165 THR A N 1
ATOM 1289 C CA . THR A 1 165 ? 12.885 -4.101 -10.457 1.00 98.88 165 THR A CA 1
ATOM 1290 C C . THR A 1 165 ? 11.587 -4.363 -9.701 1.00 98.88 165 THR A C 1
ATOM 1292 O O . THR A 1 165 ? 11.475 -3.949 -8.553 1.00 98.88 165 THR A O 1
ATOM 1295 N N . TYR A 1 166 ? 10.632 -5.072 -10.309 1.00 98.88 166 TYR A N 1
ATOM 1296 C CA . TYR A 1 166 ? 9.363 -5.420 -9.668 1.00 98.88 166 TYR A CA 1
ATOM 1297 C C . TYR A 1 166 ? 9.572 -6.309 -8.432 1.00 98.88 166 TYR A C 1
ATOM 1299 O O . TYR A 1 166 ? 9.037 -6.049 -7.367 1.00 98.88 166 TYR A O 1
ATOM 1307 N N . ASP A 1 167 ? 10.439 -7.313 -8.508 1.00 98.88 167 ASP A N 1
ATOM 1308 C CA . ASP A 1 167 ? 10.723 -8.188 -7.370 1.00 98.88 167 ASP A CA 1
ATOM 1309 C C . ASP A 1 167 ? 11.331 -7.425 -6.181 1.00 98.88 167 ASP A C 1
ATOM 1311 O O . ASP A 1 167 ? 11.074 -7.759 -5.025 1.00 98.88 167 ASP A O 1
ATOM 1315 N N . ASN A 1 168 ? 12.106 -6.367 -6.439 1.00 98.88 168 ASN A N 1
ATOM 1316 C CA . ASN A 1 168 ? 12.616 -5.493 -5.382 1.00 98.88 168 ASN A CA 1
ATOM 1317 C C . ASN A 1 168 ? 11.502 -4.670 -4.707 1.00 98.88 168 ASN A C 1
ATOM 1319 O O . ASN A 1 168 ? 11.615 -4.390 -3.512 1.00 98.8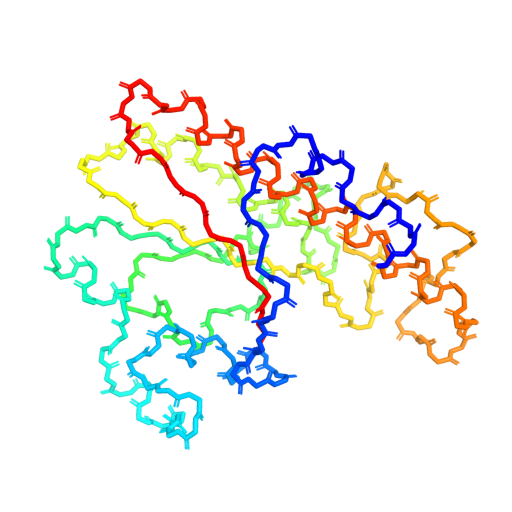8 168 ASN A O 1
ATOM 1323 N N . THR A 1 169 ? 10.415 -4.322 -5.415 1.00 98.88 169 THR A N 1
ATOM 1324 C CA . THR A 1 169 ? 9.239 -3.691 -4.784 1.00 98.88 169 THR A CA 1
ATOM 1325 C C . THR A 1 169 ? 8.572 -4.670 -3.819 1.00 98.88 169 THR A C 1
ATOM 1327 O O . THR A 1 169 ? 8.229 -4.283 -2.706 1.00 98.88 169 THR A O 1
ATOM 1330 N N . LEU A 1 170 ? 8.486 -5.957 -4.176 1.00 98.88 170 LEU A N 1
ATOM 1331 C CA . LEU A 1 170 ? 7.937 -6.999 -3.301 1.00 98.88 170 LEU A CA 1
ATOM 1332 C C . LEU A 1 170 ? 8.781 -7.204 -2.036 1.00 98.88 170 LEU A C 1
ATOM 1334 O O . LEU A 1 170 ? 8.227 -7.339 -0.950 1.00 98.88 170 LEU A O 1
ATOM 1338 N N . VAL A 1 171 ? 10.112 -7.151 -2.153 1.00 98.88 171 VAL A N 1
ATOM 1339 C CA . VAL A 1 171 ? 11.022 -7.209 -0.992 1.00 98.88 171 VAL A CA 1
ATOM 1340 C C . VAL A 1 171 ? 10.834 -6.006 -0.059 1.00 98.88 171 VAL A C 1
ATOM 1342 O O . VAL A 1 171 ? 11.070 -6.116 1.148 1.00 98.88 171 VAL A O 1
ATOM 1345 N N . TYR A 1 172 ? 10.423 -4.854 -0.595 1.00 98.88 172 TYR A N 1
ATOM 1346 C CA . TYR A 1 172 ? 10.076 -3.694 0.220 1.00 98.88 172 TYR A CA 1
ATOM 1347 C C . TYR A 1 172 ? 8.683 -3.820 0.846 1.00 98.88 172 TYR A C 1
ATOM 1349 O O . TYR A 1 172 ? 8.547 -3.570 2.038 1.00 98.88 172 TYR A O 1
ATOM 1357 N N . VAL A 1 173 ? 7.681 -4.309 0.109 1.00 98.88 173 VAL A N 1
ATOM 1358 C CA . VAL A 1 173 ? 6.352 -4.634 0.660 1.00 98.88 173 VAL A CA 1
ATOM 1359 C C . VAL A 1 173 ? 6.462 -5.639 1.812 1.00 98.88 173 VAL A C 1
ATOM 1361 O O . VAL A 1 173 ? 5.868 -5.420 2.862 1.00 98.88 173 VAL A O 1
ATOM 1364 N N . ASP A 1 174 ? 7.282 -6.685 1.670 1.00 98.75 174 ASP A N 1
ATOM 1365 C CA . ASP A 1 174 ? 7.609 -7.630 2.749 1.00 98.75 174 ASP A CA 1
ATOM 1366 C C . ASP A 1 174 ? 8.086 -6.920 4.022 1.00 98.75 174 ASP A C 1
ATOM 1368 O O . ASP A 1 174 ? 7.629 -7.238 5.116 1.00 98.75 174 ASP A O 1
ATOM 1372 N N . TYR A 1 175 ? 8.958 -5.918 3.883 1.00 98.75 175 TYR A N 1
ATOM 1373 C CA . TYR A 1 175 ? 9.411 -5.097 5.006 1.00 98.75 175 TYR A CA 1
ATOM 1374 C C . TYR A 1 175 ? 8.314 -4.213 5.594 1.00 98.75 175 TYR A C 1
ATOM 1376 O O . TYR A 1 175 ? 8.225 -4.109 6.813 1.00 98.75 175 TYR A O 1
ATOM 1384 N N . ILE A 1 176 ? 7.480 -3.587 4.766 1.00 98.81 176 ILE A N 1
ATOM 1385 C CA . ILE A 1 176 ? 6.376 -2.744 5.241 1.00 98.81 176 ILE A CA 1
ATOM 1386 C C . ILE A 1 176 ? 5.368 -3.564 6.053 1.00 98.81 176 ILE A C 1
ATOM 1388 O O . ILE A 1 176 ? 4.952 -3.132 7.129 1.00 98.81 176 ILE A O 1
ATOM 1392 N N . VAL A 1 177 ? 5.016 -4.763 5.582 1.00 98.69 177 VAL A N 1
ATOM 1393 C CA . VAL A 1 177 ? 4.087 -5.650 6.293 1.00 98.69 177 VAL A CA 1
ATOM 1394 C C . VAL A 1 177 ? 4.722 -6.195 7.578 1.00 98.69 177 VAL A C 1
ATOM 1396 O O . VAL A 1 177 ? 4.080 -6.134 8.623 1.00 98.69 177 VAL A O 1
ATOM 1399 N N . ASP A 1 178 ? 5.983 -6.643 7.552 1.00 98.62 178 ASP A N 1
ATOM 1400 C CA . ASP A 1 178 ? 6.724 -7.041 8.767 1.00 98.62 178 ASP A CA 1
ATOM 1401 C C . ASP A 1 178 ? 6.796 -5.894 9.790 1.00 98.62 178 ASP A C 1
ATOM 1403 O O . ASP A 1 178 ? 6.536 -6.089 10.978 1.00 98.62 178 ASP A O 1
ATOM 1407 N N . LYS A 1 179 ? 7.052 -4.660 9.340 1.00 98.56 179 LYS A N 1
ATOM 1408 C CA . LYS A 1 179 ? 7.058 -3.473 10.204 1.00 98.56 179 LYS A CA 1
ATOM 1409 C C . LYS A 1 179 ? 5.696 -3.236 10.863 1.00 98.56 179 LYS A C 1
ATOM 1411 O O . LYS A 1 179 ? 5.650 -2.964 12.060 1.00 98.56 179 LYS A O 1
ATOM 1416 N N . ALA A 1 180 ? 4.596 -3.386 10.123 1.00 98.50 180 ALA A N 1
ATOM 1417 C CA . ALA A 1 180 ? 3.246 -3.297 10.682 1.00 98.50 180 ALA A CA 1
ATOM 1418 C C . ALA A 1 180 ? 2.962 -4.413 11.701 1.00 98.50 180 ALA A C 1
ATOM 1420 O O . ALA A 1 180 ? 2.403 -4.144 12.763 1.00 98.50 180 ALA A O 1
ATOM 1421 N N . ILE A 1 181 ? 3.390 -5.648 11.421 1.00 98.38 181 ILE A N 1
ATOM 1422 C CA . ILE A 1 181 ? 3.283 -6.769 12.364 1.00 98.38 181 ILE A CA 1
ATOM 1423 C C . ILE A 1 181 ? 4.042 -6.454 13.658 1.00 98.38 181 ILE A C 1
ATOM 1425 O O . ILE A 1 181 ? 3.507 -6.664 14.745 1.00 98.38 181 ILE A O 1
ATOM 1429 N N . ASN A 1 182 ? 5.275 -5.955 13.563 1.00 98.00 182 ASN A N 1
ATOM 1430 C CA . ASN A 1 182 ? 6.104 -5.682 14.735 1.00 98.00 182 ASN A CA 1
ATOM 1431 C C . ASN A 1 182 ? 5.570 -4.505 15.564 1.00 98.00 182 ASN A C 1
ATOM 1433 O O . ASN A 1 182 ? 5.489 -4.642 16.782 1.00 98.00 182 ASN A O 1
ATOM 1437 N N . LEU A 1 183 ? 5.065 -3.443 14.927 1.00 98.00 183 LEU A N 1
ATOM 1438 C CA . LEU A 1 183 ? 4.335 -2.375 15.622 1.00 98.00 183 LEU A CA 1
ATOM 1439 C C . LEU A 1 183 ? 3.134 -2.931 16.405 1.00 98.00 183 LEU A C 1
ATOM 1441 O O . LEU A 1 183 ? 2.922 -2.603 17.567 1.00 98.00 183 LEU A O 1
ATOM 1445 N N . LEU A 1 184 ? 2.348 -3.826 15.800 1.00 97.69 184 LEU A N 1
ATOM 1446 C CA . LEU A 1 184 ? 1.215 -4.450 16.486 1.00 97.69 184 LEU A CA 1
ATOM 1447 C C . LEU A 1 184 ? 1.641 -5.382 17.631 1.00 97.69 184 LEU A C 1
ATOM 1449 O O . LEU A 1 184 ? 0.909 -5.486 18.614 1.00 97.69 184 LEU A O 1
ATOM 1453 N N . LYS A 1 185 ? 2.791 -6.063 17.524 1.00 97.06 185 LYS A N 1
ATOM 1454 C CA . LYS A 1 185 ? 3.360 -6.883 18.611 1.00 97.06 185 LYS A CA 1
ATOM 1455 C C . LYS A 1 185 ? 3.754 -6.017 19.814 1.00 97.06 185 LYS A C 1
ATOM 1457 O O . LYS A 1 185 ? 3.537 -6.437 20.947 1.00 97.06 185 LYS A O 1
ATOM 1462 N N . GLU A 1 186 ? 4.277 -4.814 19.578 1.00 97.44 186 GLU A N 1
ATOM 1463 C CA . GLU A 1 186 ? 4.696 -3.870 20.628 1.00 97.44 186 GLU A CA 1
ATOM 1464 C C . GLU A 1 186 ? 3.535 -3.360 21.497 1.00 97.44 186 GLU A C 1
ATOM 1466 O O . GLU A 1 186 ? 3.768 -2.952 22.630 1.00 97.44 186 GLU A O 1
ATOM 1471 N N . HIS A 1 187 ? 2.291 -3.455 21.015 1.00 97.31 187 HIS A N 1
ATOM 1472 C CA . HIS A 1 187 ? 1.091 -3.009 21.735 1.00 97.31 187 HIS A CA 1
ATOM 1473 C C . HIS A 1 187 ? 0.173 -4.155 22.212 1.00 97.31 187 HIS A C 1
ATOM 1475 O O . HIS A 1 187 ? -0.996 -3.923 22.540 1.00 97.31 187 HIS A O 1
ATOM 1481 N N . GLN A 1 188 ? 0.664 -5.401 22.244 1.00 96.56 188 GLN A N 1
ATOM 1482 C CA . GLN A 1 188 ? -0.125 -6.571 22.675 1.00 96.56 188 GLN A CA 1
ATOM 1483 C C . GLN A 1 188 ? -0.450 -6.600 24.175 1.00 96.56 188 GLN A C 1
ATOM 1485 O O . GLN A 1 188 ? -1.303 -7.371 24.609 1.00 96.56 188 GLN A O 1
ATOM 1490 N N . ASP A 1 189 ? 0.216 -5.772 24.976 1.00 96.00 189 ASP A N 1
ATOM 1491 C CA . ASP A 1 189 ? -0.103 -5.561 26.388 1.00 96.00 189 ASP A CA 1
ATOM 1492 C C . ASP A 1 189 ? -1.402 -4.758 26.581 1.00 96.00 189 ASP A C 1
ATOM 1494 O O . ASP A 1 189 ? -2.094 -4.938 27.585 1.00 96.00 189 ASP A O 1
ATOM 1498 N N . LYS A 1 190 ? -1.747 -3.901 25.610 1.00 96.31 190 LYS A N 1
ATOM 1499 C CA . LYS A 1 190 ? -2.927 -3.026 25.636 1.00 96.31 190 LYS A CA 1
ATOM 1500 C C . LYS A 1 190 ? -4.056 -3.507 24.721 1.00 96.31 190 LYS A C 1
ATOM 1502 O O . LYS A 1 190 ? -5.224 -3.324 25.062 1.00 96.31 190 LYS A O 1
ATOM 1507 N N . PHE A 1 191 ? -3.736 -4.112 23.578 1.00 97.75 191 PHE A N 1
ATOM 1508 C CA . PHE A 1 191 ? -4.716 -4.474 22.551 1.00 97.75 191 PHE A CA 1
ATOM 1509 C C . PHE A 1 191 ? -4.615 -5.939 22.126 1.00 97.75 191 PHE A C 1
ATOM 1511 O O . PHE A 1 191 ? -3.537 -6.522 22.055 1.00 97.75 191 PHE A O 1
ATOM 1518 N N . THR A 1 192 ? -5.752 -6.515 21.731 1.00 97.88 192 THR A N 1
ATOM 1519 C CA . THR A 1 192 ? -5.742 -7.716 20.887 1.00 97.88 192 THR A CA 1
ATOM 1520 C C . THR A 1 192 ? -5.540 -7.270 19.446 1.00 97.88 192 THR A C 1
ATOM 1522 O O . THR A 1 192 ? -6.422 -6.646 18.863 1.00 97.88 192 THR A O 1
ATOM 1525 N N . THR A 1 193 ? -4.367 -7.547 18.882 1.00 97.44 193 THR A N 1
ATOM 1526 C CA . THR A 1 193 ? -3.974 -7.016 17.574 1.00 97.44 193 THR A CA 1
ATOM 1527 C C . THR A 1 193 ? -4.173 -8.020 16.441 1.00 97.44 193 THR A C 1
ATOM 1529 O O . THR A 1 193 ? -4.128 -9.236 16.628 1.00 97.44 193 THR A O 1
ATOM 1532 N N . SER A 1 194 ? -4.441 -7.514 15.238 1.00 97.56 194 SER A N 1
ATOM 1533 C CA . SER A 1 194 ? -4.590 -8.305 14.012 1.00 97.56 194 SER A CA 1
ATOM 1534 C C . SER A 1 194 ? -4.226 -7.449 12.801 1.00 97.56 194 SER A C 1
ATOM 1536 O O . SER A 1 194 ? -4.440 -6.240 12.817 1.00 97.56 194 SER A O 1
ATOM 1538 N N . LEU A 1 195 ? -3.687 -8.078 11.755 1.00 98.25 195 LEU A N 1
ATOM 1539 C CA . LEU A 1 195 ? -3.329 -7.425 10.496 1.00 98.25 195 LEU A CA 1
ATOM 1540 C C . LEU A 1 195 ? -3.893 -8.221 9.321 1.00 98.25 195 LEU A C 1
ATOM 1542 O O . LEU A 1 195 ? -3.769 -9.445 9.282 1.00 98.25 195 LEU A O 1
ATOM 1546 N N . VAL A 1 196 ? -4.456 -7.512 8.346 1.00 98.31 196 VAL A N 1
ATOM 1547 C CA . VAL A 1 196 ? -4.816 -8.060 7.037 1.00 98.31 196 VAL A CA 1
ATOM 1548 C C . VAL A 1 196 ? -4.089 -7.240 5.980 1.00 98.31 196 VAL A C 1
ATOM 1550 O O . VAL A 1 196 ? -4.194 -6.018 5.965 1.00 98.31 196 VAL A O 1
ATOM 1553 N N . TYR A 1 197 ? -3.352 -7.922 5.107 1.00 98.44 197 TYR A N 1
ATOM 1554 C CA . TYR A 1 197 ? -2.723 -7.330 3.931 1.00 98.44 197 TYR A CA 1
ATOM 1555 C C . TYR A 1 197 ? -3.334 -7.946 2.672 1.00 98.44 197 TYR A C 1
ATOM 1557 O O . TYR A 1 197 ? -3.463 -9.168 2.568 1.00 98.44 197 TYR A O 1
ATOM 1565 N N . LEU A 1 198 ? -3.695 -7.094 1.720 1.00 97.62 198 LEU A N 1
ATOM 1566 C CA . LEU A 1 198 ? -4.194 -7.460 0.404 1.00 97.62 198 LEU A CA 1
ATOM 1567 C C . LEU A 1 198 ? -3.789 -6.368 -0.594 1.00 97.62 198 LEU A C 1
ATOM 1569 O O . LEU A 1 198 ? -3.687 -5.202 -0.219 1.00 97.62 198 LEU A O 1
ATOM 1573 N N . SER A 1 199 ? -3.549 -6.759 -1.844 1.00 98.19 199 SER A N 1
ATOM 1574 C CA . SER A 1 199 ? -3.407 -5.821 -2.966 1.00 98.19 199 SER A CA 1
ATOM 1575 C C . SER A 1 199 ? -4.790 -5.466 -3.514 1.00 98.19 199 SER A C 1
ATOM 1577 O O . SER A 1 199 ? -5.723 -6.266 -3.380 1.00 98.19 199 SER A O 1
ATOM 1579 N N . ASP A 1 200 ? -4.907 -4.298 -4.142 1.00 95.81 200 ASP A N 1
ATOM 1580 C CA . ASP A 1 200 ? -6.065 -3.900 -4.949 1.00 95.81 200 ASP A CA 1
ATOM 1581 C C . ASP A 1 200 ? -6.191 -4.718 -6.244 1.00 95.81 200 ASP A C 1
ATOM 1583 O O . ASP A 1 200 ? -7.347 -4.877 -6.706 1.00 95.81 200 ASP A O 1
#

Nearest PDB structures (foldseek):
  5fgn-assembly1_A  TM=9.844E-01  e=3.581E-20  Neisseria meningitidis serogroup B
  4kav-assembly1_A  TM=9.782E-01  e=6.623E-20  Neisseria meningitidis MC58
  6li5-assembly1_A  TM=9.417E-01  e=2.748E-16  Escherichia coli
  5gov-assembly1_A  TM=9.423E-01  e=7.443E-15  Escherichia coli
  6bnc-assembly2_B  TM=9.311E-01  e=9.743E-14  Moraxella sp. HMSC061H09

Solvent-accessible surface area (backbone atoms only — not comparable to full-atom values): 11931 Å² total; per-residue (Å²): 130,94,69,86,36,41,74,55,49,76,72,46,95,68,89,81,77,92,87,74,80,58,64,41,95,42,60,77,52,9,46,31,38,76,39,34,89,46,56,63,95,68,56,48,72,76,55,55,76,75,48,81,32,53,64,52,55,43,40,74,73,68,32,45,54,40,37,34,27,42,52,93,60,59,62,70,61,45,78,89,50,57,64,45,66,49,43,80,67,58,52,89,94,45,50,60,97,84,45,43,36,61,74,55,61,56,66,67,41,65,60,50,59,72,68,55,76,80,55,75,50,77,45,76,44,59,40,54,72,55,70,61,46,28,55,70,36,39,63,79,93,38,65,78,46,76,65,57,34,86,46,63,63,56,88,78,42,53,72,64,18,46,49,22,20,48,44,16,13,41,38,33,46,26,49,55,52,45,50,53,52,51,57,43,58,77,41,51,91,82,40,93,69,86,88,88,88,82,81,74

Foldseek 3Di:
DPDPLQVLVVVPPDDDDPDDDFLDDDQLRRLLQVQAPDDSVGDDSVVSLVDDGNQNVCVVVVAAEEEEDQQPDSNNSPPPHHYDDLLVVVPPPQDDPSHGALVSSCVCVLVVVVPDDDHYDYHRHGNQCDDDQLQSHADPVLQPFDDADRDRPCVVDDPSNPVSSSSSSSSSVSVSVSVVVVSQVVCVVPDDDDDDDDDD

pLDDT: mean 97.18, std 1.79, range [87.88, 98.88]